Protein AF-0000000083135580 (afdb_homodimer)

Nearest PDB structures (foldseek):
  3imi-assembly2_C  TM=9.242E-01  e=4.196E-14  Bacillus anthracis str. 'Ames Ancestor'
  1y23-assembly3_E  TM=9.080E-01  e=2.893E-14  Bacillus subtilis
  3l7x-assembly1_A-2  TM=9.314E-01  e=1.641E-13  Streptococcus mutans UA159
  3ksv-assembly1_A-2  TM=8.813E-01  e=4.389E-12  Leishmania major
  2fit-assembly1_A-2  TM=7.952E-01  e=8.459E-09  Homo sapiens

Solvent-accessible surface area (backbone atoms only — not comparable to full-atom values): 14102 Å² total; per-residue (Å²): 125,93,80,40,68,61,46,35,43,32,67,63,73,41,91,71,59,67,58,46,75,62,97,55,36,24,28,30,53,40,62,49,20,55,36,82,78,14,26,33,44,25,47,40,68,88,24,53,24,64,84,66,44,53,58,69,58,38,15,51,48,39,34,47,47,38,54,49,51,49,42,45,35,71,45,67,63,44,65,20,30,34,41,40,34,45,26,40,59,83,32,63,32,84,63,74,45,40,48,37,39,39,35,43,26,49,91,84,58,74,64,36,67,50,60,66,62,45,73,60,44,70,66,56,49,52,52,49,47,68,48,46,40,124,126,94,80,40,68,60,46,34,42,33,66,62,74,40,90,72,60,66,58,46,75,61,96,55,36,23,27,29,51,41,62,50,19,54,37,82,76,15,25,34,43,26,47,39,70,86,22,53,24,62,84,64,43,54,56,71,58,38,15,50,49,38,34,47,47,38,54,49,49,50,41,44,36,70,45,66,63,46,64,20,30,34,40,41,34,48,26,40,59,83,33,64,32,84,64,77,44,39,48,37,39,38,36,43,26,48,90,85,58,72,61,35,67,51,58,67,63,44,74,61,44,69,68,56,50,51,51,50,47,69,47,48,39,124

pLDDT: mean 96.66, std 6.37, range [50.66, 98.94]

Radius of gyration: 17.83 Å; Cα contacts (8 Å, |Δi|>4): 578; chains: 2; bounding box: 37×53×48 Å

Foldseek 3Di:
DVDFPLLCDFVVVDDFQWDDHDPFWTKGADPPALDPPKIKIATNDFDQFPVRDDPVSVVVQVVVLVVSLVVSCVVVVAPDWDKDWADDVVRPDDGRGTMIIIHGHHVPGDRPDDDDDDDDDPVNVVVCCVVPPD/DVDFPLLCDFVVVDDFQWDDHDPFWTKGADPPALDPPKIKIATNDFDQFPVRDDPVSVVVQVVVLVVSLVVSCVVVVAPDWDKDWADDVVRPDDGRGTMIIIHGHHVPGDRPPDDDDDDDDPVNVVVCCVVPPD

Structure (mmCIF, N/CA/C/O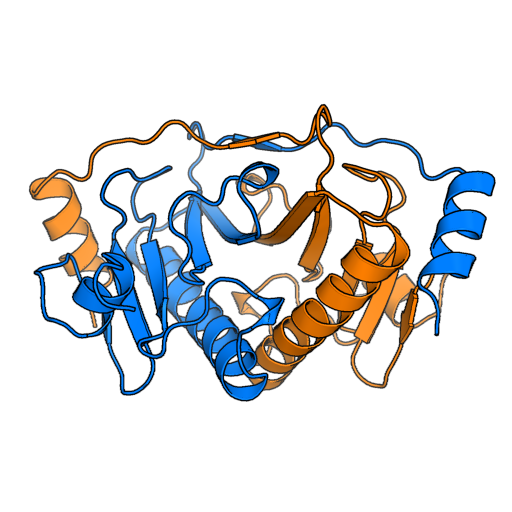 backbone):
data_AF-0000000083135580-model_v1
#
loop_
_entity.id
_entity.type
_entity.pdbx_description
1 polymer 'HIT family protein'
#
loop_
_atom_site.group_PDB
_atom_site.id
_atom_site.type_symbol
_atom_site.label_atom_id
_atom_site.label_alt_id
_atom_site.label_comp_id
_atom_site.label_asym_id
_atom_site.label_entity_id
_atom_site.label_seq_id
_atom_site.pdbx_PDB_ins_code
_atom_site.Cartn_x
_atom_site.Cartn_y
_atom_site.Cartn_z
_atom_site.occupancy
_atom_site.B_iso_or_equiv
_atom_site.auth_seq_id
_atom_site.auth_comp_id
_atom_site.auth_asym_id
_atom_site.auth_atom_id
_atom_site.pdbx_PDB_model_num
ATOM 1 N N . MET A 1 1 ? -15.078 0.961 19.625 1 50.66 1 MET A N 1
ATOM 2 C CA . MET A 1 1 ? -15.281 2.203 18.875 1 50.66 1 MET A CA 1
ATOM 3 C C . MET A 1 1 ? -14.883 3.41 19.734 1 50.66 1 MET A C 1
ATOM 5 O O . MET A 1 1 ? -14.297 4.367 19.219 1 50.66 1 MET A O 1
ATOM 9 N N . GLU A 1 2 ? -15.07 3.375 21.047 1 62.28 2 GLU A N 1
ATOM 10 C CA . GLU A 1 2 ? -15.07 4.516 21.969 1 62.28 2 GLU A CA 1
ATOM 11 C C . GLU A 1 2 ? -13.648 5.031 22.203 1 62.28 2 GLU A C 1
ATOM 13 O O . GLU A 1 2 ? -13.445 6.23 22.406 1 62.28 2 GLU A O 1
ATOM 18 N N . ASN A 1 3 ? -12.641 4.281 21.734 1 88.06 3 ASN A N 1
ATOM 19 C CA . ASN A 1 3 ? -11.328 4.785 22.094 1 88.06 3 ASN A CA 1
ATOM 20 C C . ASN A 1 3 ? -10.344 4.688 20.938 1 88.06 3 ASN A C 1
ATOM 22 O O . ASN A 1 3 ? -9.172 4.344 21.141 1 88.06 3 ASN A O 1
ATOM 26 N N . CYS A 1 4 ? -10.906 4.91 19.859 1 95.06 4 CYS A N 1
ATOM 27 C CA . CYS A 1 4 ? -10.023 4.863 18.703 1 95.06 4 CYS A CA 1
ATOM 28 C C . CYS A 1 4 ? -9.562 6.266 18.312 1 95.06 4 CYS A C 1
ATOM 30 O O . CYS A 1 4 ? -10.359 7.078 17.828 1 95.06 4 CYS A O 1
ATOM 32 N N . ILE A 1 5 ? -8.312 6.547 18.5 1 96.31 5 ILE A N 1
ATOM 33 C CA . ILE A 1 5 ? -7.754 7.875 18.281 1 96.31 5 ILE A CA 1
ATOM 34 C C . ILE A 1 5 ? -7.934 8.281 16.812 1 96.31 5 ILE A C 1
ATOM 36 O O . ILE A 1 5 ? -8.203 9.445 16.516 1 96.31 5 ILE A O 1
ATOM 40 N N . PHE A 1 6 ? -7.867 7.336 15.914 1 98 6 PHE A N 1
ATOM 41 C CA . PHE A 1 6 ? -8 7.652 14.5 1 98 6 PHE A CA 1
ATOM 42 C C . PHE A 1 6 ? -9.461 7.914 14.141 1 98 6 PHE A C 1
ATOM 44 O O . PHE A 1 6 ? -9.75 8.719 13.25 1 98 6 PHE A O 1
ATOM 51 N N . CYS A 1 7 ? -10.422 7.305 14.859 1 97.88 7 CYS A N 1
ATOM 52 C CA . CYS A 1 7 ? -11.82 7.691 14.68 1 97.88 7 CYS A CA 1
ATOM 53 C C . CYS A 1 7 ? -12.031 9.148 15.078 1 97.88 7 CYS A C 1
ATOM 55 O O . CYS A 1 7 ? -12.703 9.898 14.367 1 97.88 7 CYS A O 1
ATOM 57 N N . LYS A 1 8 ? -11.422 9.477 16.203 1 97.81 8 LYS A N 1
ATOM 58 C CA . LYS A 1 8 ? -11.586 10.836 16.719 1 97.81 8 LYS A CA 1
ATOM 59 C C . LYS A 1 8 ? -10.969 11.852 15.766 1 97.81 8 LYS A C 1
ATOM 61 O O . LYS A 1 8 ? -11.555 12.906 15.508 1 97.81 8 LYS A O 1
ATOM 66 N N . ILE A 1 9 ? -9.836 11.57 15.227 1 97.88 9 ILE A N 1
ATOM 67 C CA . ILE A 1 9 ? -9.156 12.461 14.289 1 97.88 9 ILE A CA 1
ATOM 68 C C . ILE A 1 9 ? -9.945 12.547 12.984 1 97.88 9 ILE A C 1
ATOM 70 O O . ILE A 1 9 ? -10.234 13.641 12.492 1 97.88 9 ILE A O 1
ATOM 74 N N . ALA A 1 10 ? -10.344 11.391 12.453 1 97.88 10 ALA A N 1
ATOM 75 C CA . ALA A 1 10 ? -11.031 11.32 11.164 1 97.88 10 ALA A CA 1
ATOM 76 C C . ALA A 1 10 ? -12.352 12.07 11.211 1 97.88 10 ALA A C 1
ATOM 78 O O . ALA A 1 10 ? -12.773 12.664 10.211 1 97.88 10 ALA A O 1
ATOM 79 N N . ASN A 1 11 ? -12.961 12.094 12.383 1 96.69 11 ASN A N 1
ATOM 80 C CA . ASN A 1 11 ? -14.273 12.703 12.516 1 96.69 11 ASN A CA 1
ATOM 81 C C . ASN A 1 11 ? -14.18 14.141 13.031 1 96.69 11 ASN A C 1
ATOM 83 O O . ASN A 1 11 ? -15.195 14.781 13.281 1 96.69 11 ASN A O 1
ATOM 87 N N . GLY A 1 12 ? -12.992 14.594 13.289 1 96.19 12 GLY A N 1
ATOM 88 C CA . GLY A 1 12 ? -12.773 15.992 13.648 1 96.19 12 GLY A CA 1
ATOM 89 C C . GLY A 1 12 ? -13 16.266 15.125 1 96.19 12 GLY A C 1
ATOM 90 O O . GLY A 1 12 ? -13.203 17.422 15.523 1 96.19 12 GLY A O 1
ATOM 91 N N . GLU A 1 13 ? -12.984 15.242 15.875 1 96.19 13 GLU A N 1
ATOM 92 C CA . GLU A 1 13 ? -13.164 15.414 17.312 1 96.19 13 GLU A CA 1
ATOM 93 C C . GLU A 1 13 ? -11.891 15.922 17.969 1 96.19 13 GLU A C 1
ATOM 95 O O . GLU A 1 13 ? -11.938 16.578 19.016 1 96.19 13 GLU A O 1
ATOM 100 N N . ILE A 1 14 ? -10.695 15.594 17.422 1 95.81 14 ILE A N 1
ATOM 101 C CA . ILE A 1 14 ? -9.391 16.078 17.875 1 95.81 14 ILE A CA 1
ATOM 102 C C . ILE A 1 14 ? -8.664 16.75 16.703 1 95.81 14 ILE A C 1
ATOM 104 O O . ILE A 1 14 ? -8.797 16.328 15.555 1 95.81 14 ILE A O 1
ATOM 108 N N . PRO A 1 15 ? -7.891 17.797 17.031 1 95.38 15 PRO A N 1
ATOM 109 C CA . PRO A 1 15 ? -7.18 18.5 15.969 1 95.38 15 PRO A CA 1
ATOM 110 C C . PRO A 1 15 ? -6.141 17.641 15.266 1 95.38 15 PRO A C 1
ATOM 112 O O . PRO A 1 15 ? -5.57 16.734 15.875 1 95.38 15 PRO A O 1
ATOM 115 N N . SER A 1 16 ? -5.914 17.938 14 1 95.56 16 SER A N 1
ATOM 116 C CA . SER A 1 16 ? -4.902 17.266 13.18 1 95.56 16 SER A CA 1
ATOM 117 C C . SER A 1 16 ? -4.371 18.203 12.094 1 95.56 16 SER A C 1
ATOM 119 O O . SER A 1 16 ? -5.008 19.203 11.766 1 95.56 16 SER A O 1
ATOM 121 N N . ALA A 1 17 ? -3.168 17.953 11.656 1 96.62 17 ALA A N 1
ATOM 122 C CA . ALA A 1 17 ? -2.65 18.609 10.461 1 96.62 17 ALA A CA 1
ATOM 123 C C . ALA A 1 17 ? -3.287 18.047 9.203 1 96.62 17 ALA A C 1
ATOM 125 O O . ALA A 1 17 ? -2.666 17.25 8.492 1 96.62 17 ALA A O 1
ATOM 126 N N . THR A 1 18 ? -4.445 18.594 8.867 1 97.62 18 THR A N 1
ATOM 127 C CA . THR A 1 18 ? -5.285 18 7.824 1 97.62 18 THR A CA 1
ATOM 128 C C . THR A 1 18 ? -4.906 18.547 6.453 1 97.62 18 THR A C 1
ATOM 130 O O . THR A 1 18 ? -4.844 19.766 6.258 1 97.62 18 THR A O 1
ATOM 133 N N . LEU A 1 19 ? -4.699 17.672 5.547 1 98.25 19 LEU A N 1
ATOM 134 C CA . LEU A 1 19 ? -4.375 18.031 4.172 1 98.25 19 LEU A CA 1
ATOM 135 C C . LEU A 1 19 ? -5.629 18.031 3.303 1 98.25 19 LEU A C 1
ATOM 137 O O . LEU A 1 19 ? -5.703 18.781 2.318 1 98.25 19 LEU A O 1
ATOM 141 N N . TYR A 1 20 ? -6.496 17.172 3.553 1 98.31 20 TYR A N 1
ATOM 142 C CA . TYR A 1 20 ? -7.676 16.938 2.729 1 98.31 20 TYR A CA 1
ATOM 143 C C . TYR A 1 20 ? -8.805 16.312 3.551 1 98.31 20 TYR A C 1
ATOM 145 O O . TYR A 1 20 ? -8.547 15.547 4.48 1 98.31 20 TYR A O 1
ATOM 153 N N . GLU A 1 21 ? -10.055 16.656 3.215 1 98.06 21 GLU A N 1
ATOM 154 C CA . GLU A 1 21 ? -11.211 16.062 3.867 1 98.06 21 GLU A CA 1
ATOM 155 C C . GLU A 1 21 ? -12.406 15.992 2.918 1 98.06 21 GLU A C 1
ATOM 157 O O . GLU A 1 21 ? -12.633 16.922 2.137 1 98.06 21 GLU A O 1
ATOM 162 N N . ASP A 1 22 ? -13.125 14.922 2.938 1 98.19 22 ASP A N 1
ATOM 163 C CA . ASP A 1 22 ? -14.414 14.805 2.273 1 98.19 22 ASP A CA 1
ATOM 164 C C . ASP A 1 22 ? -15.398 13.992 3.115 1 98.19 22 ASP A C 1
ATOM 166 O O . ASP A 1 22 ? -15.227 13.867 4.332 1 98.19 22 ASP A O 1
ATOM 170 N N . GLU A 1 23 ? -16.438 13.5 2.547 1 97.94 23 GLU A N 1
ATOM 171 C CA . GLU A 1 23 ? -17.484 12.82 3.301 1 97.94 23 GLU A CA 1
ATOM 172 C C . GLU A 1 23 ? -16.984 11.492 3.863 1 97.94 23 GLU A C 1
ATOM 174 O O . GLU A 1 23 ? -17.453 11.047 4.914 1 97.94 23 GLU A O 1
ATOM 179 N N . ASP A 1 24 ? -15.961 10.938 3.273 1 98.62 24 ASP A N 1
ATOM 180 C CA . ASP A 1 24 ? -15.578 9.562 3.609 1 98.62 24 ASP A CA 1
ATOM 181 C C . ASP A 1 24 ? -14.227 9.531 4.312 1 98.62 24 ASP A C 1
ATOM 183 O O . ASP A 1 24 ? -13.945 8.602 5.074 1 98.62 24 ASP A O 1
ATOM 187 N N . PHE A 1 25 ? -13.391 10.617 4.031 1 98.88 25 PHE A N 1
ATOM 188 C CA . PHE A 1 25 ? -12.008 10.492 4.457 1 98.88 25 PHE A CA 1
ATOM 189 C C . PHE A 1 25 ? -11.492 11.797 5.039 1 98.88 25 PHE A C 1
ATOM 191 O O . PHE A 1 25 ? -12.008 12.875 4.719 1 98.88 25 PHE A O 1
ATOM 198 N N . ARG A 1 26 ? -10.516 11.664 5.93 1 98.69 26 ARG A N 1
ATOM 199 C CA . ARG A 1 26 ? -9.586 12.734 6.277 1 98.69 26 ARG A CA 1
ATOM 200 C C . ARG A 1 26 ? -8.148 12.305 6.023 1 98.69 26 ARG A C 1
ATOM 202 O O . ARG A 1 26 ? -7.77 11.172 6.312 1 98.69 26 ARG A O 1
ATOM 209 N N . VAL A 1 27 ? -7.406 13.148 5.414 1 98.81 27 VAL A N 1
ATOM 210 C CA . VAL A 1 27 ? -5.977 12.922 5.207 1 98.81 27 VAL A CA 1
ATOM 211 C C . VAL A 1 27 ? -5.172 13.859 6.105 1 98.81 27 VAL A C 1
ATOM 213 O O . VAL A 1 27 ? -5.344 15.078 6.055 1 98.81 27 VAL A O 1
ATOM 216 N N . ILE A 1 28 ? -4.293 13.266 6.875 1 98.69 28 ILE A N 1
ATOM 217 C CA . ILE A 1 28 ? -3.557 14.07 7.844 1 98.69 28 ILE A CA 1
ATOM 218 C C . ILE A 1 28 ? -2.059 13.805 7.707 1 98.69 28 ILE A C 1
ATOM 220 O O . ILE A 1 28 ? -1.651 12.75 7.211 1 98.69 28 ILE A O 1
ATOM 224 N N . LEU A 1 29 ? -1.263 14.789 8.141 1 98.69 29 LEU A N 1
ATOM 225 C CA . LEU A 1 29 ? 0.166 14.539 8.281 1 98.69 29 LEU A CA 1
ATOM 226 C C . LEU A 1 29 ? 0.443 13.664 9.508 1 98.69 29 LEU A C 1
ATOM 228 O O . LEU A 1 29 ? -0.163 13.859 10.562 1 98.69 29 LEU A O 1
ATOM 232 N N . ASP A 1 30 ? 1.264 12.719 9.344 1 98.38 30 ASP A N 1
ATOM 233 C CA . ASP A 1 30 ? 1.651 11.859 10.461 1 98.38 30 ASP A CA 1
ATOM 234 C C . ASP A 1 30 ? 2.523 12.617 11.461 1 98.38 30 ASP A C 1
ATOM 236 O O . ASP A 1 30 ? 3.438 13.352 11.062 1 98.38 30 ASP A O 1
ATOM 240 N N . LEU A 1 31 ? 2.289 12.43 12.688 1 96.94 31 LEU A N 1
ATOM 241 C CA . LEU A 1 31 ? 3.045 13.117 13.727 1 96.94 31 LEU A CA 1
ATOM 242 C C . LEU A 1 31 ? 4.445 12.531 13.859 1 96.94 31 LEU A C 1
ATOM 244 O O . LEU A 1 31 ? 5.363 13.203 14.336 1 96.94 31 LEU A O 1
ATOM 248 N N . GLY A 1 32 ? 4.641 11.25 13.609 1 96.94 32 GLY A N 1
ATOM 249 C CA . GLY A 1 32 ? 5.922 10.562 13.555 1 96.94 32 GLY A CA 1
ATOM 250 C C . GLY A 1 32 ? 6.305 10.133 12.156 1 96.94 32 GLY A C 1
ATOM 251 O O . GLY A 1 32 ? 6.422 8.938 11.875 1 96.94 32 GLY A O 1
ATOM 252 N N . PRO A 1 33 ? 6.566 11.125 11.367 1 98.38 33 PRO A N 1
ATOM 253 C CA . PRO A 1 33 ? 6.723 10.844 9.938 1 98.38 33 PRO A CA 1
ATOM 254 C C . PRO A 1 33 ? 7.984 10.039 9.625 1 98.38 33 PRO A C 1
ATOM 256 O O . PRO A 1 33 ? 9.023 10.234 10.266 1 98.38 33 PRO A O 1
ATOM 259 N N . ALA A 1 34 ? 7.848 9.109 8.664 1 98.31 34 ALA A N 1
ATOM 260 C CA . ALA A 1 34 ? 9.008 8.406 8.125 1 98.31 34 ALA A CA 1
ATOM 261 C C . ALA A 1 34 ? 9.891 9.352 7.316 1 98.31 34 ALA A C 1
ATOM 263 O O . ALA A 1 34 ? 11.117 9.18 7.273 1 98.31 34 ALA A O 1
ATOM 264 N N . SER A 1 35 ? 9.328 10.289 6.645 1 98.44 35 SER A N 1
ATOM 265 C CA . SER A 1 35 ? 9.969 11.328 5.848 1 98.44 35 SER A CA 1
ATOM 266 C C . SER A 1 35 ? 9.094 12.57 5.754 1 98.44 35 SER A C 1
ATOM 268 O O . SER A 1 35 ? 7.926 12.547 6.16 1 98.44 35 SER A O 1
ATOM 270 N N . LYS A 1 36 ? 9.68 13.68 5.262 1 97.88 36 LYS A N 1
ATOM 271 C CA . LYS A 1 36 ? 8.922 14.914 5.105 1 97.88 36 LYS A CA 1
ATOM 272 C C . LYS A 1 36 ? 7.707 14.703 4.199 1 97.88 36 LYS A C 1
ATOM 274 O O . LYS A 1 36 ? 7.844 14.219 3.072 1 97.88 36 LYS A O 1
ATOM 279 N N . GLY A 1 37 ? 6.516 15.023 4.699 1 98.38 37 GLY A N 1
ATOM 280 C CA . GLY A 1 37 ? 5.301 14.922 3.904 1 98.38 37 GLY A CA 1
ATOM 281 C C . GLY A 1 37 ? 4.535 13.633 4.141 1 98.38 37 GLY A C 1
ATOM 282 O O . GLY A 1 37 ? 3.438 13.445 3.611 1 98.38 37 GLY A O 1
ATOM 283 N N . HIS A 1 38 ? 5.086 12.688 4.996 1 98.88 38 HIS A N 1
ATOM 284 C CA . HIS A 1 38 ? 4.387 11.453 5.32 1 98.88 38 HIS A CA 1
ATOM 285 C C . HIS A 1 38 ? 2.979 11.727 5.832 1 98.88 38 HIS A C 1
ATOM 287 O O . HIS A 1 38 ? 2.803 12.453 6.816 1 98.88 38 HIS A O 1
ATOM 293 N N . ALA A 1 39 ? 2.008 11.195 5.145 1 98.81 39 ALA A N 1
ATOM 294 C CA . ALA A 1 39 ? 0.603 11.438 5.473 1 98.81 39 ALA A CA 1
ATOM 295 C C . ALA A 1 39 ? -0.154 10.117 5.629 1 98.81 39 ALA A C 1
ATOM 297 O O . ALA A 1 39 ? 0.361 9.055 5.281 1 98.81 39 ALA A O 1
ATOM 298 N N . LEU A 1 40 ? -1.337 10.234 6.191 1 98.88 40 LEU A N 1
ATOM 299 C CA . LEU A 1 40 ? -2.221 9.094 6.406 1 98.88 40 LEU A CA 1
ATOM 300 C C . LEU A 1 40 ? -3.605 9.359 5.824 1 98.88 40 LEU A C 1
ATOM 302 O O . LEU A 1 40 ? -4.18 10.43 6.047 1 98.88 40 LEU A O 1
ATOM 306 N N . ILE A 1 41 ? -4.125 8.461 5.059 1 98.94 41 ILE A N 1
ATOM 307 C CA . ILE A 1 41 ? -5.543 8.461 4.715 1 98.94 41 ILE A CA 1
ATOM 308 C C . ILE A 1 41 ? -6.336 7.723 5.789 1 98.94 41 ILE A C 1
ATOM 310 O O . ILE A 1 41 ? -6.094 6.539 6.047 1 98.94 41 ILE A O 1
ATOM 314 N N . LEU A 1 42 ? -7.305 8.359 6.363 1 98.81 42 LEU A N 1
ATOM 315 C CA . LEU A 1 42 ? -8.156 7.809 7.41 1 98.81 42 LEU A CA 1
ATOM 316 C C . LEU A 1 42 ? -9.617 7.777 6.969 1 98.81 42 LEU A C 1
ATOM 318 O O . LEU A 1 42 ? -10.234 8.828 6.805 1 98.81 42 LEU A O 1
ATOM 322 N N . PRO A 1 43 ? -10.172 6.59 6.758 1 98.88 43 PRO A N 1
ATOM 323 C CA . PRO A 1 43 ? -11.633 6.566 6.598 1 98.88 43 PRO A CA 1
ATOM 324 C C . PRO A 1 43 ? -12.375 7.023 7.852 1 98.88 43 PRO A C 1
ATOM 326 O O . PRO A 1 43 ? -11.945 6.719 8.969 1 98.88 43 PRO A O 1
ATOM 329 N N . LYS A 1 44 ? -13.43 7.73 7.695 1 98.19 44 LYS A N 1
ATOM 330 C CA . LYS A 1 44 ? -14.234 8.18 8.828 1 98.19 44 LYS A CA 1
ATOM 331 C C . LYS A 1 44 ? -14.984 7.012 9.469 1 98.19 44 LYS A C 1
ATOM 333 O O . LYS A 1 44 ? -15.164 6.977 10.688 1 98.19 44 LYS A O 1
ATOM 338 N N . ALA A 1 45 ? -15.492 6.137 8.625 1 97.38 45 ALA A N 1
ATOM 339 C CA . ALA A 1 45 ? -16.078 4.906 9.156 1 97.38 45 ALA A CA 1
ATOM 340 C C . ALA A 1 45 ? -14.992 3.957 9.656 1 97.38 45 ALA A C 1
ATOM 342 O O . ALA A 1 45 ? -14.023 3.674 8.938 1 97.38 45 ALA A O 1
ATOM 343 N N . HIS A 1 46 ? -15.164 3.398 10.867 1 97.94 46 HIS A N 1
ATOM 344 C CA . HIS A 1 46 ? -14.156 2.547 11.484 1 97.94 46 HIS A CA 1
ATOM 345 C C . HIS A 1 46 ? -14.125 1.17 10.828 1 97.94 46 HIS A C 1
ATOM 347 O O . HIS A 1 46 ? -15.164 0.547 10.633 1 97.94 46 HIS A O 1
ATOM 353 N N . ALA A 1 47 ? -13.031 0.748 10.5 1 98.38 47 ALA A N 1
ATOM 354 C CA . ALA A 1 47 ? -12.633 -0.621 10.18 1 98.38 47 ALA A CA 1
ATOM 355 C C . ALA A 1 47 ? -11.242 -0.927 10.742 1 98.38 47 ALA A C 1
ATOM 357 O O . ALA A 1 47 ? -10.32 -0.121 10.602 1 98.38 47 ALA A O 1
ATOM 358 N N . ALA A 1 48 ? -11.047 -2.012 11.305 1 98.19 48 ALA A N 1
ATOM 359 C CA . ALA A 1 48 ? -9.789 -2.289 11.984 1 98.19 48 ALA A CA 1
ATOM 360 C C . ALA A 1 48 ? -8.664 -2.508 10.977 1 98.19 48 ALA A C 1
ATOM 362 O O . ALA A 1 48 ? -7.492 -2.248 11.281 1 98.19 48 ALA A O 1
ATOM 363 N N . ASN A 1 49 ? -8.984 -3.059 9.891 1 98.62 49 ASN A N 1
ATOM 364 C CA . ASN A 1 49 ? -8 -3.475 8.891 1 98.62 49 ASN A CA 1
ATOM 365 C C . ASN A 1 49 ? -8.633 -3.635 7.516 1 98.62 49 ASN A C 1
ATOM 367 O O . ASN A 1 49 ? -9.797 -3.279 7.312 1 98.62 49 ASN A O 1
ATOM 371 N N . ILE A 1 50 ? -7.859 -4.105 6.543 1 98.88 50 ILE A N 1
ATOM 372 C CA . ILE A 1 50 ? -8.312 -4.184 5.156 1 98.88 50 ILE A CA 1
ATOM 373 C C . ILE A 1 50 ? -9.453 -5.191 5.043 1 98.88 50 ILE A C 1
ATOM 375 O O . ILE A 1 50 ? -10.344 -5.043 4.199 1 98.88 50 ILE A O 1
ATOM 379 N N . TYR A 1 51 ? -9.5 -6.219 5.91 1 98.62 51 TYR A N 1
ATOM 380 C CA . TYR A 1 51 ? -10.461 -7.309 5.812 1 98.62 51 TYR A CA 1
ATOM 381 C C . TYR A 1 51 ? -11.867 -6.832 6.16 1 98.62 51 TYR A C 1
ATOM 383 O O . TYR A 1 51 ? -12.852 -7.363 5.645 1 98.62 51 TYR A O 1
ATOM 391 N N . GLU A 1 52 ? -11.93 -5.82 6.953 1 98.38 52 GLU A N 1
ATOM 392 C CA . GLU A 1 52 ? -13.211 -5.316 7.441 1 98.38 52 GLU A CA 1
ATOM 393 C C . GLU A 1 52 ? -13.688 -4.129 6.613 1 98.38 52 GLU A C 1
ATOM 395 O O . GLU A 1 52 ? -14.828 -3.676 6.77 1 98.38 52 GLU A O 1
ATOM 400 N N . LEU A 1 53 ? -12.859 -3.611 5.754 1 98.62 53 LEU A N 1
ATOM 401 C CA . LEU A 1 53 ? -13.156 -2.402 4.996 1 98.62 53 LEU A CA 1
ATOM 402 C C . LEU A 1 53 ? -14.109 -2.709 3.844 1 98.62 53 LEU A C 1
ATOM 404 O O . LEU A 1 53 ? -13.852 -3.609 3.041 1 98.62 53 LEU A O 1
ATOM 408 N N . PRO A 1 54 ? -15.297 -2.004 3.674 1 98.69 54 PRO A N 1
ATOM 409 C CA . PRO A 1 54 ? -16.156 -2.232 2.51 1 98.69 54 PRO A CA 1
ATOM 410 C C . PRO A 1 54 ? -15.43 -2.02 1.186 1 98.69 54 PRO A C 1
ATOM 412 O O . PRO A 1 54 ? -14.586 -1.123 1.076 1 98.69 54 PRO A O 1
ATOM 415 N N . ASP A 1 55 ? -15.82 -2.797 0.189 1 98.81 55 ASP A N 1
ATOM 416 C CA . ASP A 1 55 ? -15.18 -2.717 -1.12 1 98.81 55 ASP A CA 1
ATOM 417 C C . ASP A 1 55 ? -15.219 -1.292 -1.665 1 98.81 55 ASP A C 1
ATOM 419 O O . ASP A 1 55 ? -14.219 -0.794 -2.186 1 98.81 55 ASP A O 1
ATOM 423 N N . GLU A 1 56 ? -16.375 -0.691 -1.524 1 98.69 56 GLU A N 1
ATOM 424 C CA . GLU A 1 56 ? -16.531 0.663 -2.045 1 98.69 56 GLU A CA 1
ATOM 425 C C . GLU A 1 56 ? -15.547 1.626 -1.387 1 98.69 56 GLU A C 1
ATOM 427 O O . GLU A 1 56 ? -14.922 2.449 -2.064 1 98.69 56 GLU A O 1
ATOM 432 N N . THR A 1 57 ? -15.359 1.542 -0.065 1 98.88 57 THR A N 1
ATOM 433 C CA . THR A 1 57 ? -14.445 2.404 0.676 1 98.88 57 THR A CA 1
ATOM 434 C C . THR A 1 57 ? -13 2.119 0.288 1 98.88 57 THR A C 1
ATOM 436 O O . THR A 1 57 ? -12.188 3.039 0.165 1 98.88 57 THR A O 1
ATOM 439 N N . ALA A 1 58 ? -12.703 0.827 0.096 1 98.88 58 ALA A N 1
ATOM 440 C CA . ALA A 1 58 ? -11.359 0.444 -0.327 1 98.88 58 ALA A CA 1
ATOM 441 C C . ALA A 1 58 ? -11.008 1.077 -1.67 1 98.88 58 ALA A C 1
ATOM 443 O O . ALA A 1 58 ? -9.93 1.659 -1.824 1 98.88 58 ALA A O 1
ATOM 444 N N . GLY A 1 59 ? -11.922 0.935 -2.617 1 98.88 59 GLY A N 1
ATOM 445 C CA . GLY A 1 59 ? -11.688 1.533 -3.922 1 98.88 59 GLY A CA 1
ATOM 446 C C . GLY A 1 59 ? -11.492 3.035 -3.863 1 98.88 59 GLY A C 1
ATOM 447 O O . GLY A 1 59 ? -10.555 3.57 -4.465 1 98.88 59 GLY A O 1
ATOM 448 N N . LYS A 1 60 ? -12.344 3.729 -3.105 1 98.94 60 LYS A N 1
ATOM 449 C CA . LYS A 1 60 ? -12.25 5.176 -2.957 1 98.94 60 LYS A CA 1
ATOM 450 C C . LYS A 1 60 ? -10.93 5.574 -2.297 1 98.94 60 LYS A C 1
ATOM 452 O O . LYS A 1 60 ? -10.352 6.613 -2.629 1 98.94 60 LYS A O 1
ATOM 457 N N . ALA A 1 61 ? -10.477 4.785 -1.338 1 98.94 61 ALA A N 1
ATOM 458 C CA . ALA A 1 61 ? -9.227 5.078 -0.631 1 98.94 61 ALA A CA 1
ATOM 459 C C . ALA A 1 61 ? -8.047 5.09 -1.591 1 98.94 61 ALA A C 1
ATOM 461 O O . ALA A 1 61 ? -7.18 5.969 -1.513 1 98.94 61 ALA A O 1
ATOM 462 N N . MET A 1 62 ? -7.988 4.102 -2.502 1 98.94 62 MET A N 1
ATOM 463 C CA . MET A 1 62 ? -6.855 4.02 -3.418 1 98.94 62 MET A CA 1
ATOM 464 C C . MET A 1 62 ? -6.898 5.152 -4.438 1 98.94 62 MET A C 1
ATOM 466 O O . MET A 1 62 ? -5.855 5.68 -4.828 1 98.94 62 MET A O 1
ATOM 470 N N . ILE A 1 63 ? -8.102 5.477 -4.906 1 98.94 63 ILE A N 1
ATOM 471 C CA . ILE A 1 63 ? -8.234 6.613 -5.812 1 98.94 63 ILE A CA 1
ATOM 472 C C . ILE A 1 63 ? -7.754 7.887 -5.117 1 98.94 63 ILE A C 1
ATOM 474 O O . ILE A 1 63 ? -7.02 8.68 -5.707 1 98.94 63 ILE A O 1
ATOM 478 N N . LEU A 1 64 ? -8.148 8.055 -3.881 1 98.94 64 LEU A N 1
ATOM 479 C CA . LEU A 1 64 ? -7.695 9.211 -3.104 1 98.94 64 LEU A CA 1
ATOM 480 C C . LEU A 1 64 ? -6.184 9.172 -2.916 1 98.94 64 LEU A C 1
ATOM 482 O O . LEU A 1 64 ? -5.52 10.211 -3.016 1 98.94 64 LEU A O 1
ATOM 486 N N . ALA A 1 65 ? -5.633 8.016 -2.629 1 98.94 65 ALA A N 1
ATOM 487 C CA . ALA A 1 65 ? -4.188 7.875 -2.486 1 98.94 65 ALA A CA 1
ATOM 488 C C . ALA A 1 65 ? -3.463 8.359 -3.74 1 98.94 65 ALA A C 1
ATOM 490 O O . ALA A 1 65 ? -2.451 9.055 -3.65 1 98.94 65 ALA A O 1
ATOM 491 N N . LYS A 1 66 ? -4.004 7.98 -4.879 1 98.94 66 LYS A N 1
ATOM 492 C CA . LYS A 1 66 ? -3.428 8.414 -6.148 1 98.94 66 LYS A CA 1
ATOM 493 C C . LYS A 1 66 ? -3.402 9.938 -6.246 1 98.94 66 LYS A C 1
ATOM 495 O O . LYS A 1 66 ? -2.371 10.523 -6.578 1 98.94 66 LYS A O 1
ATOM 500 N N . HIS A 1 67 ? -4.512 10.516 -5.945 1 98.81 67 HIS A N 1
ATOM 501 C CA . HIS A 1 67 ? -4.621 11.969 -6.059 1 98.81 67 HIS A CA 1
ATOM 502 C C . HIS A 1 67 ? -3.711 12.672 -5.051 1 98.81 67 HIS A C 1
ATOM 504 O O . HIS A 1 67 ? -3.037 13.641 -5.391 1 98.81 67 HIS A O 1
ATOM 510 N N . MET A 1 68 ? -3.664 12.203 -3.859 1 98.75 68 MET A N 1
ATOM 511 C CA . MET A 1 68 ? -2.828 12.805 -2.822 1 98.75 68 MET A CA 1
ATOM 512 C C . MET A 1 68 ? -1.349 12.609 -3.137 1 98.75 68 MET A C 1
ATOM 514 O O . MET A 1 68 ? -0.535 13.5 -2.895 1 98.75 68 MET A O 1
ATOM 518 N N . ALA A 1 69 ? -1.013 11.391 -3.619 1 98.81 69 ALA A N 1
ATOM 519 C CA . ALA A 1 69 ? 0.369 11.133 -4.02 1 98.81 69 ALA A CA 1
ATOM 520 C C . ALA A 1 69 ? 0.83 12.148 -5.066 1 98.81 69 ALA A C 1
ATOM 522 O O . ALA A 1 69 ? 1.945 12.664 -4.988 1 98.81 69 ALA A O 1
ATOM 523 N N . THR A 1 70 ? -0.016 12.391 -6.047 1 98.56 70 THR A N 1
ATOM 524 C CA . THR A 1 70 ? 0.29 13.359 -7.098 1 98.56 70 THR A CA 1
ATOM 525 C C . THR A 1 70 ? 0.488 14.75 -6.512 1 98.56 70 THR A C 1
ATOM 527 O O . THR A 1 70 ? 1.459 15.438 -6.84 1 98.56 70 THR A O 1
ATOM 530 N N . ARG A 1 71 ? -0.419 15.172 -5.641 1 98.25 71 ARG A N 1
ATOM 531 C CA . ARG A 1 71 ? -0.345 16.484 -5.02 1 98.25 71 ARG A CA 1
ATOM 532 C C . ARG A 1 71 ? 0.923 16.625 -4.184 1 98.25 71 ARG A C 1
ATOM 534 O O . ARG A 1 71 ? 1.608 17.656 -4.254 1 98.25 71 ARG A O 1
ATOM 541 N N . LEU A 1 72 ? 1.236 15.641 -3.367 1 98.56 72 LEU A N 1
ATOM 542 C CA . LEU A 1 72 ? 2.41 15.664 -2.502 1 98.56 72 LEU A CA 1
ATOM 543 C C . LEU A 1 72 ? 3.693 15.688 -3.326 1 98.56 72 LEU A C 1
ATOM 545 O O . LEU A 1 72 ? 4.617 16.438 -3.027 1 98.56 72 LEU A O 1
ATOM 549 N N . ARG A 1 73 ? 3.721 14.805 -4.332 1 98.25 73 ARG A N 1
ATOM 550 C CA . ARG A 1 73 ? 4.883 14.781 -5.215 1 98.25 73 ARG A CA 1
ATOM 551 C C . ARG A 1 73 ? 5.125 16.141 -5.84 1 98.25 73 ARG A C 1
ATOM 553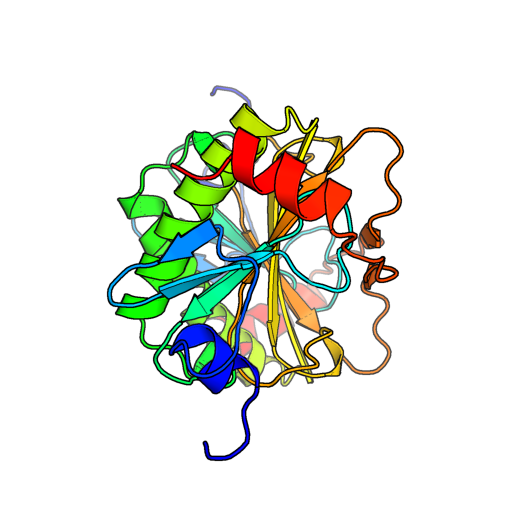 O O . ARG A 1 73 ? 6.242 16.672 -5.809 1 98.25 73 ARG A O 1
ATOM 560 N N . ASP A 1 74 ? 4.07 16.75 -6.418 1 97.81 74 ASP A N 1
ATOM 561 C CA . ASP A 1 74 ? 4.191 18.016 -7.125 1 97.81 74 ASP A CA 1
ATOM 562 C C . ASP A 1 74 ? 4.531 19.156 -6.16 1 97.81 74 ASP A C 1
ATOM 564 O O . ASP A 1 74 ? 5.297 20.062 -6.5 1 97.81 74 ASP A O 1
ATOM 568 N N . GLY A 1 75 ? 3.947 19.172 -5 1 98.12 75 GLY A N 1
ATOM 569 C CA . GLY A 1 75 ? 4.133 20.234 -4.031 1 98.12 75 GLY A CA 1
ATOM 570 C C . GLY A 1 75 ? 5.477 20.172 -3.324 1 98.12 75 GLY A C 1
ATOM 571 O O . GLY A 1 75 ? 6.062 21.203 -3.004 1 98.12 75 GLY A O 1
ATOM 572 N N . LEU A 1 76 ? 5.977 18.938 -3.055 1 98.31 76 LEU A N 1
ATOM 573 C CA . LEU A 1 76 ? 7.18 18.781 -2.244 1 98.31 76 LEU A CA 1
ATOM 574 C C . LEU A 1 76 ? 8.375 18.422 -3.115 1 98.31 76 LEU A C 1
ATOM 576 O O . LEU A 1 76 ? 9.516 18.406 -2.641 1 98.31 76 LEU A O 1
ATOM 580 N N . HIS A 1 77 ? 8.117 18.031 -4.375 1 98.12 77 HIS A N 1
ATOM 581 C CA . HIS A 1 77 ? 9.148 17.656 -5.328 1 98.12 77 HIS A CA 1
ATOM 582 C C . HIS A 1 77 ? 9.969 16.469 -4.812 1 98.12 77 HIS A C 1
ATOM 584 O O . HIS A 1 77 ? 11.195 16.5 -4.852 1 98.12 77 HIS A O 1
ATOM 590 N N . CYS A 1 78 ? 9.273 15.555 -4.258 1 98.5 78 CYS A N 1
ATOM 591 C CA . CYS A 1 78 ? 9.953 14.359 -3.781 1 98.5 78 CYS A CA 1
ATOM 592 C C . CYS A 1 78 ? 10.422 13.5 -4.949 1 98.5 78 CYS A C 1
ATOM 594 O O . CYS A 1 78 ? 9.953 13.664 -6.074 1 98.5 78 CYS A O 1
ATOM 596 N N . ASP A 1 79 ? 11.328 12.5 -4.723 1 98.5 79 ASP A N 1
ATOM 597 C CA . ASP A 1 79 ? 12.016 11.727 -5.754 1 98.5 79 ASP A CA 1
ATOM 598 C C . ASP A 1 79 ? 11.297 10.406 -6.016 1 98.5 79 ASP A C 1
ATOM 600 O O . ASP A 1 79 ? 11.562 9.734 -7.016 1 98.5 79 ASP A O 1
ATOM 604 N N . GLY A 1 80 ? 10.422 10.031 -5.145 1 98.62 80 GLY A N 1
ATOM 605 C CA . GLY A 1 80 ? 9.641 8.797 -5.188 1 98.62 80 GLY A CA 1
ATOM 606 C C . GLY A 1 80 ? 8.516 8.766 -4.176 1 98.62 80 GLY A C 1
ATOM 607 O O . GLY A 1 80 ? 8.25 9.766 -3.506 1 98.62 80 GLY A O 1
ATOM 608 N N . PHE A 1 81 ? 7.805 7.668 -4.105 1 98.88 81 PHE A N 1
ATOM 609 C CA . PHE A 1 81 ? 6.629 7.652 -3.248 1 98.88 81 PHE A CA 1
ATOM 610 C C . PHE A 1 81 ? 6.215 6.223 -2.92 1 98.88 81 PHE A C 1
ATOM 612 O O . PHE A 1 81 ? 6.156 5.371 -3.807 1 98.88 81 PHE A O 1
ATOM 619 N N . ASN A 1 82 ? 6.008 5.93 -1.665 1 98.94 82 ASN A N 1
ATOM 620 C CA . ASN A 1 82 ? 5.445 4.645 -1.263 1 98.94 82 ASN A CA 1
ATOM 621 C C . ASN A 1 82 ? 4.02 4.793 -0.75 1 98.94 82 ASN A C 1
ATOM 623 O O . ASN A 1 82 ? 3.703 5.754 -0.049 1 98.94 82 ASN A O 1
ATOM 627 N N . ILE A 1 83 ? 3.135 3.949 -1.104 1 98.94 83 ILE A N 1
ATOM 628 C CA . ILE A 1 83 ? 1.834 3.73 -0.482 1 98.94 83 ILE A CA 1
ATOM 629 C C . ILE A 1 83 ? 1.839 2.4 0.271 1 98.94 83 ILE A C 1
ATOM 631 O O . ILE A 1 83 ? 2.125 1.352 -0.311 1 98.94 83 ILE A O 1
ATOM 635 N N . VAL A 1 84 ? 1.584 2.43 1.594 1 98.94 84 VAL A N 1
ATOM 636 C CA . VAL A 1 84 ? 1.729 1.245 2.436 1 98.94 84 VAL A CA 1
ATOM 637 C C . VAL A 1 84 ? 0.488 1.076 3.309 1 98.94 84 VAL A C 1
ATOM 639 O O . VAL A 1 84 ? -0.013 2.047 3.881 1 98.94 84 VAL A O 1
ATOM 642 N N . GLN A 1 85 ? -0.04 -0.038 3.385 1 98.94 85 GLN A N 1
ATOM 643 C CA . GLN A 1 85 ? -1.158 -0.405 4.246 1 98.94 85 GLN A CA 1
ATOM 644 C C . GLN A 1 85 ? -0.843 -1.663 5.051 1 98.94 85 GLN A C 1
ATOM 646 O O . GLN A 1 85 ? -0.501 -2.701 4.48 1 98.94 85 GLN A O 1
ATOM 651 N N . ASN A 1 86 ? -0.92 -1.575 6.355 1 98.81 86 ASN A N 1
ATOM 652 C CA . ASN A 1 86 ? -0.514 -2.629 7.277 1 98.81 86 ASN A CA 1
ATOM 653 C C . ASN A 1 86 ? -1.719 -3.283 7.949 1 98.81 86 ASN A C 1
ATOM 655 O O . ASN A 1 86 ? -2.646 -2.594 8.375 1 98.81 86 ASN A O 1
ATOM 659 N N . ASN A 1 87 ? -1.712 -4.586 8.078 1 98.75 87 ASN A N 1
ATOM 660 C CA . ASN A 1 87 ? -2.756 -5.348 8.758 1 98.75 87 ASN A CA 1
ATOM 661 C C . ASN A 1 87 ? -2.17 -6.281 9.812 1 98.75 87 ASN A C 1
ATOM 663 O O . ASN A 1 87 ? -1.521 -7.273 9.477 1 98.75 87 ASN A O 1
ATOM 667 N N . GLY A 1 88 ? -2.41 -5.973 11.039 1 98.19 88 GLY A N 1
ATOM 668 C CA . GLY A 1 88 ? -1.885 -6.754 12.148 1 98.19 88 GLY A CA 1
ATOM 669 C C . GLY A 1 88 ? -0.594 -6.191 12.711 1 98.19 88 GLY A C 1
ATOM 670 O O . GLY A 1 88 ? 0.175 -5.547 11.992 1 98.19 88 GLY A O 1
ATOM 671 N N . GLU A 1 89 ? -0.311 -6.523 13.984 1 97.56 89 GLU A N 1
ATOM 672 C CA . GLU A 1 89 ? 0.83 -5.98 14.711 1 97.56 89 GLU A CA 1
ATOM 673 C C . GLU A 1 89 ? 2.148 -6.371 14.047 1 97.56 89 GLU A C 1
ATOM 675 O O . GLU A 1 89 ? 3.059 -5.547 13.93 1 97.56 89 GLU A O 1
ATOM 680 N N . ILE A 1 90 ? 2.254 -7.562 13.609 1 97.88 90 ILE A N 1
ATOM 681 C CA . ILE A 1 90 ? 3.494 -8.078 13.039 1 97.88 90 ILE A CA 1
ATOM 682 C C . ILE A 1 90 ? 3.809 -7.336 11.734 1 97.88 90 ILE A C 1
ATOM 684 O O . ILE A 1 90 ? 4.969 -7.262 11.32 1 97.88 90 ILE A O 1
ATOM 688 N N . ALA A 1 91 ? 2.791 -6.801 11.086 1 98.25 91 ALA A N 1
ATOM 689 C CA . ALA A 1 91 ? 2.953 -6.059 9.836 1 98.25 91 ALA A CA 1
ATOM 690 C C . ALA A 1 91 ? 3.201 -4.578 10.109 1 98.25 91 ALA A C 1
ATOM 692 O O . ALA A 1 91 ? 3.281 -3.775 9.172 1 98.25 91 ALA A O 1
ATOM 693 N N . GLY A 1 92 ? 3.254 -4.219 11.406 1 97.25 92 GLY A N 1
ATOM 694 C CA . GLY A 1 92 ? 3.562 -2.84 11.758 1 97.25 92 GLY A CA 1
ATOM 695 C C . GLY A 1 92 ? 2.33 -2.016 12.078 1 97.25 92 GLY A C 1
ATOM 696 O O . GLY A 1 92 ? 2.422 -0.802 12.273 1 97.25 92 GLY A O 1
ATOM 697 N N . GLN A 1 93 ? 1.188 -2.648 12.117 1 97.56 93 GLN A N 1
ATOM 698 C CA . GLN A 1 93 ? -0.014 -1.914 12.5 1 97.56 93 GLN A CA 1
ATOM 699 C C . GLN A 1 93 ? -0.068 -1.689 14.008 1 97.56 93 GLN A C 1
ATOM 701 O O . GLN A 1 93 ? -0.094 -2.648 14.781 1 97.56 93 GLN A O 1
ATOM 706 N N . THR A 1 94 ? -0.129 -0.412 14.383 1 96.31 94 THR A N 1
ATOM 707 C CA . THR A 1 94 ? -0.138 -0.092 15.812 1 96.31 94 THR A CA 1
ATOM 708 C C . THR A 1 94 ? -1.466 0.542 16.219 1 96.31 94 THR A C 1
ATOM 710 O O . THR A 1 94 ? -1.793 0.608 17.406 1 96.31 94 THR A O 1
ATOM 713 N N . VAL A 1 95 ? -2.174 1.181 15.336 1 97.5 95 VAL A N 1
ATOM 714 C CA . VAL A 1 95 ? -3.537 1.67 15.516 1 97.5 95 VAL A CA 1
ATOM 715 C C . VAL A 1 95 ? -4.5 0.822 14.688 1 97.5 95 VAL A C 1
ATOM 717 O O . VAL A 1 95 ? -4.344 0.7 13.469 1 97.5 95 VAL A O 1
ATOM 720 N N . PHE A 1 96 ? -5.414 0.211 15.367 1 98 96 PHE A N 1
ATOM 721 C CA . PHE A 1 96 ? -6.297 -0.725 14.68 1 98 96 PHE A CA 1
ATOM 722 C C . PHE A 1 96 ? -7.523 -0.007 14.125 1 98 96 PHE A C 1
ATOM 724 O O . PHE A 1 96 ? -8.648 -0.297 14.523 1 98 96 PHE A O 1
ATOM 731 N N . HIS A 1 97 ? -7.316 0.864 13.328 1 98.62 97 HIS A N 1
ATOM 732 C CA . HIS A 1 97 ? -8.133 1.609 12.375 1 98.62 97 HIS A CA 1
ATOM 733 C C . HIS A 1 97 ? -7.484 1.65 11 1 98.62 97 HIS A C 1
ATOM 735 O O . HIS A 1 97 ? -6.375 2.17 10.852 1 98.62 97 HIS A O 1
ATOM 741 N N . PHE A 1 98 ? -8.18 1.002 10.07 1 98.75 98 PHE A N 1
ATOM 742 C CA . PHE A 1 98 ? -7.598 0.991 8.734 1 98.75 98 PHE A CA 1
ATOM 743 C C . PHE A 1 98 ? -7.043 2.363 8.375 1 98.75 98 PHE A C 1
ATOM 745 O O . PHE A 1 98 ? -7.699 3.383 8.594 1 98.75 98 PHE A O 1
ATOM 752 N N . HIS A 1 99 ? -5.844 2.436 7.895 1 98.88 99 HIS A N 1
ATOM 753 C CA . HIS A 1 99 ? -5.27 3.646 7.32 1 98.88 99 HIS A CA 1
ATOM 754 C C . HIS A 1 99 ? -4.191 3.309 6.297 1 98.88 99 HIS A C 1
ATOM 756 O O . HIS A 1 99 ? -3.566 2.248 6.371 1 98.88 99 HIS A O 1
ATOM 762 N N . MET A 1 100 ? -3.977 4.176 5.348 1 98.88 100 MET A N 1
ATOM 763 C CA . MET A 1 100 ? -2.93 4.047 4.336 1 98.88 100 MET A CA 1
ATOM 764 C C . MET A 1 100 ? -1.836 5.09 4.551 1 98.88 100 MET A C 1
ATOM 766 O O . MET A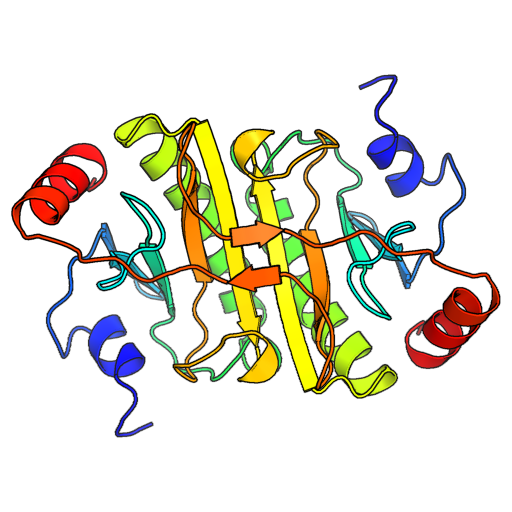 1 100 ? -2.125 6.273 4.738 1 98.88 100 MET A O 1
ATOM 770 N N . HIS A 1 101 ? -0.624 4.605 4.57 1 98.94 101 HIS A N 1
ATOM 771 C CA . HIS A 1 101 ? 0.534 5.488 4.641 1 98.94 101 HIS A CA 1
ATOM 772 C C . HIS A 1 101 ? 0.91 6.016 3.262 1 98.94 101 HIS A C 1
ATOM 774 O O . HIS A 1 101 ? 1.08 5.238 2.318 1 98.94 101 HIS A O 1
ATOM 780 N N . LEU A 1 102 ? 0.983 7.258 3.121 1 98.94 102 LEU A N 1
ATOM 781 C CA . LEU A 1 102 ? 1.547 7.969 1.979 1 98.94 102 LEU A CA 1
ATOM 782 C C . LEU A 1 102 ? 2.926 8.531 2.314 1 98.94 102 LEU A C 1
ATOM 784 O O . LEU A 1 102 ? 3.041 9.469 3.1 1 98.94 102 LEU A O 1
ATOM 788 N N . ILE A 1 103 ? 3.965 7.988 1.692 1 98.94 103 ILE A N 1
ATOM 789 C CA . ILE A 1 103 ? 5.309 8.305 2.168 1 98.94 103 ILE A CA 1
ATOM 790 C C . ILE A 1 103 ? 6.148 8.844 1.015 1 98.94 103 ILE A C 1
ATOM 792 O O . ILE A 1 103 ? 6.652 8.07 0.192 1 98.94 103 ILE A O 1
ATOM 796 N N . PRO A 1 104 ? 6.344 10.141 0.947 1 98.88 104 PRO A N 1
ATOM 797 C CA . PRO A 1 104 ? 7.309 10.68 -0.014 1 98.88 104 PRO A CA 1
ATOM 798 C C . PRO A 1 104 ? 8.727 10.172 0.234 1 98.88 104 PRO A C 1
ATOM 800 O O . PRO A 1 104 ? 9.141 10.023 1.387 1 98.88 104 PRO A O 1
ATOM 803 N N . ARG A 1 105 ? 9.469 9.984 -0.835 1 98.75 105 ARG A N 1
ATOM 804 C CA . ARG A 1 105 ? 10.852 9.531 -0.735 1 98.75 105 ARG A CA 1
ATOM 805 C C . ARG A 1 105 ? 11.805 10.586 -1.292 1 98.75 105 ARG A C 1
ATOM 807 O O . ARG A 1 105 ? 11.508 11.234 -2.295 1 98.75 105 ARG A O 1
ATOM 814 N N . TYR A 1 106 ? 12.922 10.68 -0.664 1 98.5 106 TYR A N 1
ATOM 815 C CA . TYR A 1 106 ? 13.977 11.617 -1.035 1 98.5 106 TYR A CA 1
ATOM 816 C C . TYR A 1 106 ? 15.328 10.922 -1.122 1 98.5 106 TYR A C 1
ATOM 818 O O . TYR A 1 106 ? 15.594 9.977 -0.371 1 98.5 106 TYR A O 1
ATOM 826 N N . GLU A 1 107 ? 16.109 11.406 -2.1 1 97.62 107 GLU A N 1
ATOM 827 C CA . GLU A 1 107 ? 17.484 10.898 -2.109 1 97.62 107 GLU A CA 1
ATOM 828 C C . GLU A 1 107 ? 18.125 11.039 -0.736 1 97.62 107 GLU A C 1
ATOM 830 O O . GLU A 1 107 ? 18.109 12.117 -0.136 1 97.62 107 GLU A O 1
ATOM 835 N N . GLY A 1 108 ? 18.562 9.93 -0.24 1 95.88 108 GLY A N 1
ATOM 836 C CA . GLY A 1 108 ? 19.297 9.953 1.015 1 95.88 108 GLY A CA 1
ATOM 837 C C . GLY A 1 108 ? 18.391 9.852 2.232 1 95.88 108 GLY A C 1
ATOM 838 O O . GLY A 1 108 ? 18.875 9.914 3.369 1 95.88 108 GLY A O 1
ATOM 839 N N . ASP A 1 109 ? 17.109 9.711 2.014 1 96.81 109 ASP A N 1
ATOM 840 C CA . ASP A 1 109 ? 16.266 9.547 3.189 1 96.81 109 ASP A CA 1
ATOM 841 C C . ASP A 1 109 ? 16.547 8.219 3.891 1 96.81 109 ASP A C 1
ATOM 843 O O . ASP A 1 109 ? 17.406 7.453 3.451 1 96.81 109 ASP A O 1
ATOM 847 N N . GLN A 1 110 ? 15.922 7.992 5.02 1 93.5 110 GLN A N 1
ATOM 848 C CA . GLN A 1 110 ? 16.219 6.82 5.832 1 93.5 110 GLN A CA 1
ATOM 849 C C . GLN A 1 110 ? 14.992 5.938 6.012 1 93.5 110 GLN A C 1
ATOM 851 O O . GLN A 1 110 ? 14.812 5.32 7.059 1 93.5 110 GLN A O 1
ATOM 856 N N . VAL A 1 111 ? 14.086 6.035 5.051 1 97.12 111 VAL A N 1
ATOM 857 C CA . VAL A 1 111 ? 12.891 5.199 5.121 1 97.12 111 VAL A CA 1
ATOM 858 C C . VAL A 1 111 ? 13.273 3.734 4.91 1 97.12 111 VAL A C 1
ATOM 860 O O . VAL A 1 111 ? 14.008 3.406 3.971 1 97.12 111 VAL A O 1
ATOM 863 N N . GLY A 1 112 ? 12.836 2.795 5.738 1 93.88 112 GLY A N 1
ATOM 864 C CA . GLY A 1 112 ? 13.242 1.398 5.75 1 93.88 112 GLY A CA 1
ATOM 865 C C . GLY A 1 112 ? 12.219 0.472 5.125 1 93.88 112 GLY A C 1
ATOM 866 O O . GLY A 1 112 ? 11.766 -0.478 5.762 1 93.88 112 GLY A O 1
ATOM 867 N N . LEU A 1 113 ? 11.812 0.662 3.922 1 95 113 LEU A N 1
ATOM 868 C CA . LEU A 1 113 ? 10.883 -0.195 3.195 1 95 113 LEU A CA 1
ATOM 869 C C . LEU A 1 113 ? 11.617 -1.058 2.178 1 95 113 LEU A C 1
ATOM 871 O O . LEU A 1 113 ? 11.672 -0.718 0.993 1 95 113 LEU A O 1
ATOM 875 N N . THR A 1 114 ? 12.273 -2.162 2.648 1 92.12 114 THR A N 1
ATOM 876 C CA . THR A 1 114 ? 13.031 -3.078 1.803 1 92.12 114 THR A CA 1
ATOM 877 C C . THR A 1 114 ? 12.93 -4.508 2.322 1 92.12 114 THR A C 1
ATOM 879 O O . THR A 1 114 ? 12.438 -4.738 3.43 1 92.12 114 THR A O 1
ATOM 882 N N . TRP A 1 115 ? 13.203 -5.465 1.477 1 94.12 115 TRP A N 1
ATOM 883 C CA . TRP A 1 115 ? 13.328 -6.863 1.873 1 94.12 115 TRP A CA 1
ATOM 884 C C . TRP A 1 115 ? 14.406 -7.566 1.055 1 94.12 115 TRP A C 1
ATOM 886 O O . TRP A 1 115 ? 14.82 -7.066 0.007 1 94.12 115 TRP A O 1
ATOM 896 N N . LYS A 1 116 ? 14.953 -8.633 1.599 1 92.62 116 LYS A N 1
ATOM 897 C CA . LYS A 1 116 ? 15.844 -9.516 0.836 1 92.62 116 LYS A CA 1
ATOM 898 C C . LYS A 1 116 ? 15.039 -10.531 0.026 1 92.62 116 LYS A C 1
ATOM 900 O O . LYS A 1 116 ? 14.367 -11.391 0.594 1 92.62 116 LYS A O 1
ATOM 905 N N . PRO A 1 117 ? 15.172 -10.43 -1.295 1 95.62 117 PRO A N 1
ATOM 906 C CA . PRO A 1 117 ? 14.391 -11.375 -2.1 1 95.62 117 PRO A CA 1
ATOM 907 C C . PRO A 1 117 ? 14.773 -12.828 -1.834 1 95.62 117 PRO A C 1
ATOM 909 O O . PRO A 1 117 ? 15.953 -13.172 -1.81 1 95.62 117 PRO A O 1
ATOM 912 N N . GLY A 1 118 ? 13.75 -13.633 -1.641 1 96.69 118 GLY A N 1
ATOM 913 C CA . GLY A 1 118 ? 13.938 -15.07 -1.604 1 96.69 118 GLY A CA 1
ATOM 914 C C . GLY A 1 118 ? 13.82 -15.727 -2.971 1 96.69 118 GLY A C 1
ATOM 915 O O . GLY A 1 118 ? 14.062 -15.078 -3.992 1 96.69 118 GLY A O 1
ATOM 916 N N . GLU A 1 119 ? 13.508 -17.062 -2.842 1 96.69 119 GLU A N 1
ATOM 917 C CA . GLU A 1 119 ? 13.289 -17.828 -4.066 1 96.69 119 GLU A CA 1
ATOM 918 C C . GLU A 1 119 ? 11.977 -18.594 -4.004 1 96.69 119 GLU A C 1
ATOM 920 O O . GLU A 1 119 ? 11.688 -19.266 -3.006 1 96.69 119 GLU A O 1
ATOM 925 N N . LEU A 1 120 ? 11.227 -18.484 -5.023 1 97.75 120 LEU A N 1
ATOM 926 C CA . LEU A 1 120 ? 10.008 -19.297 -5.137 1 97.75 120 LEU A CA 1
ATOM 927 C C . LEU A 1 120 ? 10.32 -20.672 -5.703 1 97.75 120 LEU A C 1
ATOM 929 O O . LEU A 1 120 ? 10.445 -20.828 -6.918 1 97.75 120 LEU A O 1
ATOM 933 N N . THR A 1 121 ? 10.391 -21.656 -4.852 1 97.25 121 THR A N 1
ATOM 934 C CA . THR A 1 121 ? 10.625 -23.016 -5.328 1 97.25 121 THR A CA 1
ATOM 935 C C . THR A 1 121 ? 9.352 -23.609 -5.91 1 97.25 121 THR A C 1
ATOM 937 O O . THR A 1 121 ? 8.25 -23.141 -5.637 1 97.25 121 THR A O 1
ATOM 940 N N . ASP A 1 122 ? 9.492 -24.625 -6.703 1 97 122 ASP A N 1
ATOM 941 C CA . ASP A 1 122 ? 8.336 -25.312 -7.273 1 97 122 ASP A CA 1
ATOM 942 C C . ASP A 1 122 ? 7.441 -25.891 -6.176 1 97 122 ASP A C 1
ATOM 944 O O . ASP A 1 122 ? 6.215 -25.875 -6.297 1 97 122 ASP A O 1
ATOM 948 N N . GLU A 1 123 ? 8.094 -26.438 -5.188 1 96.81 123 GLU A N 1
ATOM 949 C CA . GLU A 1 123 ? 7.34 -27 -4.074 1 96.81 123 GLU A CA 1
ATOM 950 C C . GLU A 1 123 ? 6.496 -25.938 -3.381 1 96.81 123 GLU A C 1
ATOM 952 O O . GLU A 1 123 ? 5.32 -26.172 -3.086 1 96.81 123 GLU A O 1
ATOM 957 N N . MET A 1 124 ? 7.125 -24.797 -3.082 1 96.62 124 MET A N 1
ATOM 958 C CA . MET A 1 124 ? 6.402 -23.703 -2.455 1 96.62 124 MET A CA 1
ATOM 959 C C . MET A 1 124 ? 5.262 -23.219 -3.346 1 96.62 124 MET A C 1
ATOM 961 O O . MET A 1 124 ? 4.152 -22.969 -2.867 1 96.62 124 MET A O 1
ATOM 965 N N . LYS A 1 125 ? 5.605 -23.047 -4.602 1 97.31 125 LYS A N 1
ATOM 966 C CA . LYS A 1 125 ? 4.617 -22.641 -5.59 1 97.31 125 LYS A CA 1
ATOM 967 C C . LYS A 1 125 ? 3.398 -23.547 -5.566 1 97.31 125 LYS A C 1
ATOM 969 O O . LYS A 1 125 ? 2.262 -23.078 -5.48 1 97.31 125 LYS A O 1
ATOM 974 N N . GLU A 1 126 ? 3.59 -24.812 -5.652 1 96.69 126 GLU A N 1
ATOM 975 C CA . GLU A 1 126 ? 2.508 -25.797 -5.691 1 96.69 126 GLU A CA 1
ATOM 976 C C . GLU A 1 126 ? 1.701 -25.781 -4.395 1 96.69 126 GLU A C 1
ATOM 978 O O . GLU A 1 126 ? 0.474 -25.891 -4.422 1 96.69 126 GLU A O 1
ATOM 983 N N . GLU A 1 127 ? 2.4 -25.703 -3.352 1 96.94 127 GLU A N 1
ATOM 984 C CA . GLU A 1 127 ? 1.728 -25.641 -2.059 1 96.94 127 GLU A CA 1
ATOM 985 C C . GLU A 1 127 ? 0.8 -24.438 -1.969 1 96.94 127 GLU A C 1
ATOM 987 O O . GLU A 1 127 ? -0.349 -24.562 -1.539 1 96.94 127 GLU A O 1
ATOM 992 N N . ILE A 1 128 ? 1.325 -23.234 -2.314 1 97.56 128 ILE A N 1
ATOM 993 C CA . ILE A 1 128 ? 0.55 -22.016 -2.219 1 97.56 128 ILE A CA 1
ATOM 994 C C . ILE A 1 128 ? -0.645 -22.078 -3.168 1 97.56 128 ILE A C 1
ATOM 996 O O . ILE A 1 128 ? -1.765 -21.719 -2.791 1 97.56 128 ILE A O 1
ATOM 1000 N N . LEU A 1 129 ? -0.4 -22.516 -4.406 1 96.75 129 LEU A N 1
ATOM 1001 C CA . LEU A 1 129 ? -1.476 -22.609 -5.387 1 96.75 129 LEU A CA 1
ATOM 1002 C C . LEU A 1 129 ? -2.576 -23.547 -4.902 1 96.75 129 LEU A C 1
ATOM 1004 O O . LEU A 1 129 ? -3.76 -23.297 -5.133 1 96.75 129 LEU A O 1
ATOM 1008 N N . ALA A 1 130 ? -2.215 -24.609 -4.207 1 95.75 130 ALA A N 1
ATOM 1009 C CA . ALA A 1 130 ? -3.178 -25.578 -3.689 1 95.75 130 ALA A CA 1
ATOM 1010 C C . ALA A 1 130 ? -4.02 -24.969 -2.572 1 95.75 130 ALA A C 1
ATOM 1012 O O . ALA A 1 130 ? -5.203 -25.297 -2.434 1 95.75 130 ALA A O 1
ATOM 1013 N N . LYS A 1 131 ? -3.459 -24.062 -1.871 1 96.31 131 LYS A N 1
ATOM 1014 C CA . LYS A 1 131 ? -4.117 -23.531 -0.681 1 96.31 131 LYS A CA 1
ATOM 1015 C C . LYS A 1 131 ? -4.914 -22.266 -1.009 1 96.31 131 LYS A C 1
ATOM 1017 O O . LYS A 1 131 ? -5.867 -21.922 -0.305 1 96.31 131 LYS A O 1
ATOM 1022 N N . VAL A 1 132 ? -4.508 -21.578 -1.971 1 94.56 132 VAL A N 1
ATOM 1023 C CA . VAL A 1 132 ? -5.055 -20.25 -2.203 1 94.56 132 VAL A CA 1
ATOM 1024 C C . VAL A 1 132 ? -5.867 -20.234 -3.498 1 94.56 132 VAL A C 1
ATOM 1026 O O . VAL A 1 132 ? -6.879 -19.531 -3.6 1 94.56 132 VAL A O 1
ATOM 1029 N N . LYS A 1 133 ? -5.352 -20.906 -4.516 1 81.62 133 LYS A N 1
ATOM 1030 C CA . LYS A 1 133 ? -5.977 -20.828 -5.832 1 81.62 133 LYS A CA 1
ATOM 1031 C C . LYS A 1 133 ? -7.383 -21.422 -5.812 1 81.62 133 LYS A C 1
ATOM 1033 O O . LYS A 1 133 ? -7.605 -22.469 -5.215 1 81.62 133 LYS A O 1
ATOM 1038 N N . ALA A 1 134 ? -8.461 -20.484 -6.098 1 58.41 134 ALA A N 1
ATOM 1039 C CA . ALA A 1 134 ? -9.836 -20.969 -6.211 1 58.41 134 ALA A CA 1
ATOM 1040 C C . ALA A 1 134 ? -9.992 -21.891 -7.41 1 58.41 134 ALA A C 1
ATOM 1042 O O . ALA A 1 134 ? -9.25 -21.797 -8.383 1 58.41 134 ALA A O 1
ATOM 1043 N N . MET B 1 1 ? 6.57 0.225 -24.5 1 50.66 1 MET B N 1
ATOM 1044 C CA . MET B 1 1 ? 5.617 -0.857 -24.266 1 50.66 1 MET B CA 1
ATOM 1045 C C . MET B 1 1 ? 6.242 -2.211 -24.594 1 50.66 1 MET B C 1
ATOM 1047 O O . MET B 1 1 ? 5.961 -3.205 -23.922 1 50.66 1 MET B O 1
ATOM 1051 N N . GLU B 1 2 ? 7.156 -2.305 -25.531 1 62.62 2 GLU B N 1
ATOM 1052 C CA . GLU B 1 2 ? 7.609 -3.51 -26.219 1 62.62 2 GLU B CA 1
ATOM 1053 C C . GLU B 1 2 ? 8.492 -4.359 -25.312 1 62.62 2 GLU B C 1
ATOM 1055 O O . GLU B 1 2 ? 8.508 -5.59 -25.422 1 62.62 2 GLU B O 1
ATOM 1060 N N . ASN B 1 3 ? 8.891 -3.83 -24.156 1 88.12 3 ASN B N 1
ATOM 1061 C CA . ASN B 1 3 ? 9.82 -4.668 -23.406 1 88.12 3 ASN B CA 1
ATOM 1062 C C . ASN B 1 3 ? 9.516 -4.656 -21.906 1 88.12 3 ASN B C 1
ATOM 1064 O O . ASN B 1 3 ? 10.43 -4.625 -21.094 1 88.12 3 ASN B O 1
ATOM 1068 N N . CYS B 1 4 ? 8.297 -4.621 -21.703 1 95.06 4 CYS B N 1
ATOM 1069 C CA . CYS B 1 4 ? 7.914 -4.645 -20.297 1 95.06 4 CYS B CA 1
ATOM 1070 C C . CYS B 1 4 ? 7.559 -6.055 -19.844 1 95.06 4 CYS B C 1
ATOM 1072 O O . CYS B 1 4 ? 6.539 -6.605 -20.266 1 95.06 4 CYS B O 1
ATOM 1074 N N . ILE B 1 5 ? 8.367 -6.633 -19.031 1 96.25 5 ILE B N 1
ATOM 1075 C CA . ILE B 1 5 ? 8.219 -8.023 -18.609 1 96.25 5 ILE B CA 1
ATOM 1076 C C . ILE B 1 5 ? 6.879 -8.203 -17.891 1 96.25 5 ILE B C 1
ATOM 1078 O O . ILE B 1 5 ? 6.219 -9.227 -18.047 1 96.25 5 ILE B O 1
ATOM 1082 N N . PHE B 1 6 ? 6.441 -7.207 -17.172 1 97.94 6 PHE B N 1
ATOM 1083 C CA . PHE B 1 6 ? 5.184 -7.32 -16.453 1 97.94 6 PHE B CA 1
ATOM 1084 C C . PHE B 1 6 ? 3.996 -7.195 -17.391 1 97.94 6 PHE B C 1
ATOM 1086 O O . PHE B 1 6 ? 2.949 -7.809 -17.172 1 97.94 6 PHE B O 1
ATOM 1093 N N . CYS B 1 7 ? 4.129 -6.457 -18.516 1 97.81 7 CYS B N 1
ATOM 1094 C CA . CYS B 1 7 ? 3.09 -6.492 -19.547 1 97.81 7 CYS B CA 1
ATOM 1095 C C . CYS B 1 7 ? 2.943 -7.895 -20.125 1 97.81 7 CYS B C 1
ATOM 1097 O O . CYS B 1 7 ? 1.826 -8.383 -20.297 1 97.81 7 CYS B O 1
ATOM 1099 N N . LYS B 1 8 ? 4.113 -8.477 -20.375 1 97.75 8 LYS B N 1
ATOM 1100 C CA . LYS B 1 8 ? 4.102 -9.812 -20.984 1 97.75 8 LYS B CA 1
ATOM 1101 C C . LYS B 1 8 ? 3.484 -10.836 -20.031 1 97.75 8 LYS B C 1
ATOM 1103 O O . LYS B 1 8 ? 2.705 -11.688 -20.453 1 97.75 8 LYS B O 1
ATOM 1108 N N . ILE B 1 9 ? 3.777 -10.758 -18.766 1 97.81 9 ILE B N 1
ATOM 1109 C CA . ILE B 1 9 ? 3.234 -11.672 -17.766 1 97.81 9 ILE B CA 1
ATOM 1110 C C . ILE B 1 9 ? 1.738 -11.422 -17.594 1 97.81 9 ILE B C 1
ATOM 1112 O O . ILE B 1 9 ? 0.936 -12.352 -17.641 1 97.81 9 ILE B O 1
ATOM 1116 N N . ALA B 1 10 ? 1.367 -10.148 -17.453 1 97.81 10 ALA B N 1
ATOM 1117 C CA . ALA B 1 10 ? -0.02 -9.773 -17.203 1 97.81 10 ALA B CA 1
ATOM 1118 C C . ALA B 1 10 ? -0.926 -10.203 -18.344 1 97.81 10 ALA B C 1
ATOM 1120 O O . ALA B 1 10 ? -2.086 -10.562 -18.141 1 97.81 10 ALA B O 1
ATOM 1121 N N . ASN B 1 11 ? -0.368 -10.211 -19.547 1 96.69 11 ASN B N 1
ATOM 1122 C CA . ASN B 1 11 ? -1.169 -10.516 -20.734 1 96.69 11 ASN B CA 1
ATOM 1123 C C . ASN B 1 11 ? -1.033 -11.984 -21.141 1 96.69 11 ASN B C 1
ATOM 1125 O O . ASN B 1 11 ? -1.581 -12.406 -22.156 1 96.69 11 ASN B O 1
ATOM 1129 N N . GLY B 1 12 ? -0.249 -12.734 -20.422 1 96.19 12 GLY B N 1
ATOM 1130 C CA . GLY B 1 12 ? -0.161 -14.172 -20.625 1 96.19 12 GLY B CA 1
ATOM 1131 C C . GLY B 1 12 ? 0.801 -14.555 -21.734 1 96.19 12 GLY B C 1
ATOM 1132 O O . GLY B 1 12 ? 0.734 -15.672 -22.266 1 96.19 12 GLY B O 1
ATOM 1133 N N . GLU B 1 13 ? 1.634 -13.648 -22.062 1 96.12 13 GLU B N 1
ATOM 1134 C CA . GLU B 1 13 ? 2.619 -13.938 -23.109 1 96.12 13 GLU B CA 1
ATOM 1135 C C . GLU B 1 13 ? 3.756 -14.797 -22.562 1 96.12 13 GLU B C 1
ATOM 1137 O O . GLU B 1 13 ? 4.395 -15.539 -23.312 1 96.12 13 GLU B O 1
ATOM 1142 N N . ILE B 1 14 ? 4.082 -14.695 -21.25 1 95.69 14 ILE B N 1
ATOM 1143 C CA . ILE B 1 14 ? 5.074 -15.508 -20.547 1 95.69 14 ILE B CA 1
ATOM 1144 C C . ILE B 1 14 ? 4.43 -16.188 -19.344 1 95.69 14 ILE B C 1
ATOM 1146 O O . ILE B 1 14 ? 3.551 -15.625 -18.688 1 95.69 14 ILE B O 1
ATOM 1150 N N . PRO B 1 15 ? 4.887 -17.422 -19.062 1 95.38 15 PRO B N 1
ATOM 1151 C CA . PRO B 1 15 ? 4.301 -18.156 -17.938 1 95.38 15 PRO B CA 1
ATOM 1152 C C . PRO B 1 15 ? 4.555 -17.469 -16.594 1 95.38 15 PRO B C 1
ATOM 1154 O O . PRO B 1 15 ? 5.574 -16.797 -16.422 1 95.38 15 PRO B O 1
ATOM 1157 N N . SER B 1 16 ? 3.631 -17.672 -15.672 1 95.56 16 SER B N 1
ATOM 1158 C CA . SER B 1 16 ? 3.729 -17.156 -14.305 1 95.56 16 SER B CA 1
ATOM 1159 C C . SER B 1 16 ? 2.973 -18.062 -13.328 1 95.56 16 SER B C 1
ATOM 1161 O O . SER B 1 16 ? 2.113 -18.844 -13.734 1 95.56 16 SER B O 1
ATOM 1163 N N . ALA B 1 17 ? 3.393 -18.031 -12.094 1 96.62 17 ALA B N 1
ATOM 1164 C CA . ALA B 1 17 ? 2.605 -18.656 -11.031 1 96.62 17 ALA B CA 1
ATOM 1165 C C . ALA B 1 17 ? 1.378 -17.812 -10.695 1 96.62 17 ALA B C 1
ATOM 1167 O O . ALA B 1 17 ? 1.362 -17.109 -9.688 1 96.62 17 ALA B O 1
ATOM 1168 N N . THR B 1 18 ? 0.322 -18.047 -11.461 1 97.62 18 THR B N 1
ATOM 1169 C CA . THR B 1 18 ? -0.845 -17.172 -11.414 1 97.62 18 THR B CA 1
ATOM 1170 C C . THR B 1 18 ? -1.824 -17.625 -10.344 1 97.62 18 THR B C 1
ATOM 1172 O O . THR B 1 18 ? -2.219 -18.797 -10.305 1 97.62 18 THR B O 1
ATOM 1175 N N . LEU B 1 19 ? -2.217 -16.719 -9.523 1 98.25 19 LEU B N 1
ATOM 1176 C CA . LEU B 1 19 ? -3.189 -16.984 -8.469 1 98.25 19 LEU B CA 1
ATOM 1177 C C . LEU B 1 19 ? -4.598 -16.609 -8.914 1 98.25 19 LEU B C 1
ATOM 1179 O O . LEU B 1 19 ? -5.578 -17.188 -8.453 1 98.25 19 LEU B O 1
ATOM 1183 N N . TYR B 1 20 ? -4.703 -15.602 -9.664 1 98.31 20 TYR B N 1
ATOM 1184 C CA . TYR B 1 20 ? -5.977 -15.008 -10.055 1 98.31 20 TYR B CA 1
ATOM 1185 C C . TYR B 1 20 ? -5.844 -14.242 -11.367 1 98.31 20 TYR B C 1
ATOM 1187 O O . TYR B 1 20 ? -4.793 -13.664 -11.648 1 98.31 20 TYR B O 1
ATOM 1195 N N . GLU B 1 21 ? -6.91 -14.25 -12.18 1 98.06 21 GLU B N 1
ATOM 1196 C CA . GLU B 1 21 ? -6.938 -13.477 -13.414 1 98.06 21 GLU B CA 1
ATOM 1197 C C . GLU B 1 21 ? -8.352 -13.031 -13.758 1 98.06 21 GLU B C 1
ATOM 1199 O O . GLU B 1 21 ? -9.312 -13.781 -13.562 1 98.06 21 GLU B O 1
ATOM 1204 N N . ASP B 1 22 ? -8.508 -11.836 -14.203 1 98.19 22 ASP B N 1
ATOM 1205 C CA . ASP B 1 22 ? -9.75 -11.352 -14.797 1 98.19 22 ASP B CA 1
ATOM 1206 C C . ASP B 1 22 ? -9.477 -10.445 -15.992 1 98.19 22 ASP B C 1
ATOM 1208 O O . ASP B 1 22 ? -8.398 -10.5 -16.578 1 98.19 22 ASP B O 1
ATOM 1212 N N . GLU B 1 23 ? -10.406 -9.656 -16.391 1 97.94 23 GLU B N 1
ATOM 1213 C CA . GLU B 1 23 ? -10.273 -8.844 -17.594 1 97.94 23 GLU B CA 1
ATOM 1214 C C . GLU B 1 23 ? -9.242 -7.738 -17.406 1 97.94 23 GLU B C 1
ATOM 1216 O O . GLU B 1 23 ? -8.586 -7.32 -18.359 1 97.94 23 GLU B O 1
ATOM 1221 N N . ASP B 1 24 ? -8.984 -7.371 -16.172 1 98.62 24 ASP B N 1
ATOM 1222 C CA . ASP B 1 24 ? -8.188 -6.172 -15.93 1 98.62 24 ASP B CA 1
ATOM 1223 C C . ASP B 1 24 ? -6.84 -6.527 -15.297 1 98.62 24 ASP B C 1
ATOM 1225 O O . ASP B 1 24 ? -5.871 -5.781 -15.43 1 98.62 24 ASP B O 1
ATOM 1229 N N . PHE B 1 25 ? -6.824 -7.746 -14.602 1 98.88 25 PHE B N 1
ATOM 1230 C CA . PHE B 1 25 ? -5.656 -7.988 -13.758 1 98.88 25 PHE B CA 1
ATOM 1231 C C . PHE B 1 25 ? -5.207 -9.438 -13.859 1 98.88 25 PHE B C 1
ATOM 1233 O O . PHE B 1 25 ? -6.004 -10.32 -14.195 1 98.88 25 PHE B O 1
ATOM 1240 N N . ARG B 1 26 ? -3.918 -9.633 -13.625 1 98.75 26 ARG B N 1
ATOM 1241 C CA . ARG B 1 26 ? -3.35 -10.914 -13.234 1 98.75 26 ARG B CA 1
ATOM 1242 C C . ARG B 1 26 ? -2.611 -10.805 -11.906 1 98.75 26 ARG B C 1
ATOM 1244 O O . ARG B 1 26 ? -1.907 -9.828 -11.656 1 98.75 26 ARG B O 1
ATOM 1251 N N . VAL B 1 27 ? -2.854 -11.719 -11.047 1 98.88 27 VAL B N 1
ATOM 1252 C CA . VAL B 1 27 ? -2.137 -11.805 -9.773 1 98.88 27 VAL B CA 1
ATOM 1253 C C . VAL B 1 27 ? -1.182 -13 -9.805 1 98.88 27 VAL B C 1
ATOM 1255 O O . VAL B 1 27 ? -1.602 -14.133 -10.047 1 98.88 27 VAL B O 1
ATOM 1258 N N . ILE B 1 28 ? 0.065 -12.711 -9.523 1 98.69 28 ILE B N 1
ATOM 1259 C CA . ILE B 1 28 ? 1.064 -13.766 -9.633 1 98.69 28 ILE B CA 1
ATOM 1260 C C . ILE B 1 28 ? 1.885 -13.836 -8.344 1 98.69 28 ILE B C 1
ATOM 1262 O O . ILE B 1 28 ? 1.982 -12.852 -7.609 1 98.69 28 ILE B O 1
ATOM 1266 N N . LEU B 1 29 ? 2.451 -15.031 -8.094 1 98.69 29 LEU B N 1
ATOM 1267 C CA . LEU B 1 29 ? 3.447 -15.125 -7.031 1 98.69 29 LEU B CA 1
ATOM 1268 C C . LEU B 1 29 ? 4.762 -14.484 -7.461 1 98.69 29 LEU B C 1
ATOM 1270 O O . LEU B 1 29 ? 5.195 -14.656 -8.602 1 98.69 29 LEU B O 1
ATOM 1274 N N . ASP B 1 30 ? 5.324 -13.727 -6.613 1 98.38 30 ASP B N 1
ATOM 1275 C CA . ASP B 1 30 ? 6.617 -13.117 -6.898 1 98.38 30 ASP B CA 1
ATOM 1276 C C . ASP B 1 30 ? 7.73 -14.164 -6.914 1 98.38 30 ASP B C 1
ATOM 1278 O O . ASP B 1 30 ? 7.789 -15.023 -6.039 1 98.38 30 ASP B O 1
ATOM 1282 N N . LEU B 1 31 ? 8.594 -14.07 -7.836 1 97 31 LEU B N 1
ATOM 1283 C CA . LEU B 1 31 ? 9.688 -15.031 -7.961 1 97 31 LEU B CA 1
ATOM 1284 C C . LEU B 1 31 ? 10.734 -14.805 -6.879 1 97 31 LEU B C 1
ATOM 1286 O O . LEU B 1 31 ? 11.484 -15.719 -6.527 1 97 31 LEU B O 1
ATOM 1290 N N . GLY B 1 32 ? 10.945 -13.578 -6.434 1 97 32 GLY B N 1
ATOM 1291 C CA . GLY B 1 32 ? 11.805 -13.203 -5.32 1 97 32 GLY B CA 1
ATOM 1292 C C . GLY B 1 32 ? 11.031 -12.719 -4.109 1 97 32 GLY B C 1
ATOM 1293 O O . GLY B 1 32 ? 11.156 -11.562 -3.709 1 97 32 GLY B O 1
ATOM 1294 N N . PRO B 1 33 ? 10.344 -13.641 -3.531 1 98.38 33 PRO B N 1
ATOM 1295 C CA . PRO B 1 33 ? 9.383 -13.242 -2.498 1 98.38 33 PRO B CA 1
ATOM 1296 C C . PRO B 1 33 ? 10.062 -12.719 -1.235 1 98.38 33 PRO B C 1
ATOM 1298 O O . PRO B 1 33 ? 11.117 -13.219 -0.842 1 98.38 33 PRO B O 1
ATOM 1301 N N . ALA B 1 34 ? 9.445 -11.688 -0.641 1 98.31 34 ALA B N 1
ATOM 1302 C CA . ALA B 1 34 ? 9.859 -11.211 0.677 1 98.31 34 ALA B CA 1
ATOM 1303 C C . ALA B 1 34 ? 9.516 -12.227 1.76 1 98.31 34 ALA B C 1
ATOM 1305 O O . ALA B 1 34 ? 10.227 -12.336 2.762 1 98.31 34 ALA B O 1
ATOM 1306 N N . SER B 1 35 ? 8.453 -12.93 1.638 1 98.44 35 SER B N 1
ATOM 1307 C CA . SER B 1 35 ? 7.957 -13.984 2.508 1 98.44 35 SER B CA 1
ATOM 1308 C C . SER B 1 35 ? 7.09 -14.977 1.736 1 98.44 35 SER B C 1
ATOM 1310 O O . SER B 1 35 ? 6.746 -14.734 0.578 1 98.44 35 SER B O 1
ATOM 1312 N N . LYS B 1 36 ? 6.789 -16.125 2.369 1 97.88 36 LYS B N 1
ATOM 1313 C CA . LYS B 1 36 ? 5.945 -17.125 1.728 1 97.88 36 LYS B CA 1
ATOM 1314 C C . LYS B 1 36 ? 4.582 -16.547 1.355 1 97.88 36 LYS B C 1
ATOM 1316 O O . LYS B 1 36 ? 3.889 -15.992 2.207 1 97.88 36 LYS B O 1
ATOM 1321 N N . GLY B 1 37 ? 4.207 -16.641 0.077 1 98.38 37 GLY B N 1
ATOM 1322 C CA . GLY B 1 37 ? 2.908 -16.172 -0.378 1 98.38 37 GLY B CA 1
ATOM 1323 C C . GLY B 1 37 ? 2.945 -14.781 -0.977 1 98.38 37 GLY B C 1
ATOM 1324 O O . GLY B 1 37 ? 1.938 -14.297 -1.494 1 98.38 37 GLY B O 1
ATOM 1325 N N . HIS B 1 38 ? 4.152 -14.094 -0.968 1 98.88 38 HIS B N 1
ATOM 1326 C CA . HIS B 1 38 ? 4.289 -12.773 -1.573 1 98.88 38 HIS B CA 1
ATOM 1327 C C . HIS B 1 38 ? 3.814 -12.781 -3.021 1 98.88 38 HIS B C 1
ATOM 1329 O O . HIS B 1 38 ? 4.32 -13.547 -3.844 1 98.88 38 HIS B O 1
ATOM 1335 N N . ALA B 1 39 ? 2.834 -11.961 -3.299 1 98.81 39 ALA B N 1
ATOM 1336 C CA . ALA B 1 39 ? 2.225 -11.906 -4.625 1 98.81 39 ALA B CA 1
ATOM 1337 C C . ALA B 1 39 ? 2.207 -10.477 -5.164 1 98.81 39 ALA B C 1
ATOM 1339 O O . ALA B 1 39 ? 2.471 -9.523 -4.426 1 98.81 39 ALA B O 1
ATOM 1340 N N . LEU B 1 40 ? 1.94 -10.383 -6.449 1 98.88 40 LEU B N 1
ATOM 1341 C CA . LEU B 1 40 ? 1.859 -9.102 -7.145 1 98.88 40 LEU B CA 1
ATOM 1342 C C . LEU B 1 40 ? 0.543 -8.977 -7.902 1 98.88 40 LEU B C 1
ATOM 1344 O O . LEU B 1 40 ? 0.142 -9.898 -8.617 1 98.88 40 LEU B O 1
ATOM 1348 N N . ILE B 1 41 ? -0.151 -7.891 -7.742 1 98.94 41 ILE B N 1
ATOM 1349 C CA . ILE B 1 41 ? -1.244 -7.531 -8.641 1 98.94 41 ILE B CA 1
ATOM 1350 C C . ILE B 1 41 ? -0.695 -6.754 -9.836 1 98.94 41 ILE B C 1
ATOM 1352 O O . ILE B 1 41 ? -0.087 -5.695 -9.664 1 98.94 41 ILE B O 1
ATOM 1356 N N . LEU B 1 42 ? -0.945 -7.227 -11.008 1 98.81 42 LEU B N 1
ATOM 1357 C CA . LEU B 1 42 ? -0.491 -6.613 -12.25 1 98.81 42 LEU B CA 1
ATOM 1358 C C . LEU B 1 42 ? -1.675 -6.203 -13.125 1 98.81 42 LEU B C 1
ATOM 1360 O O . LEU B 1 42 ? -2.402 -7.059 -13.633 1 98.81 42 LEU B O 1
ATOM 1364 N N . PRO B 1 43 ? -1.897 -4.898 -13.297 1 98.81 43 PRO B N 1
AT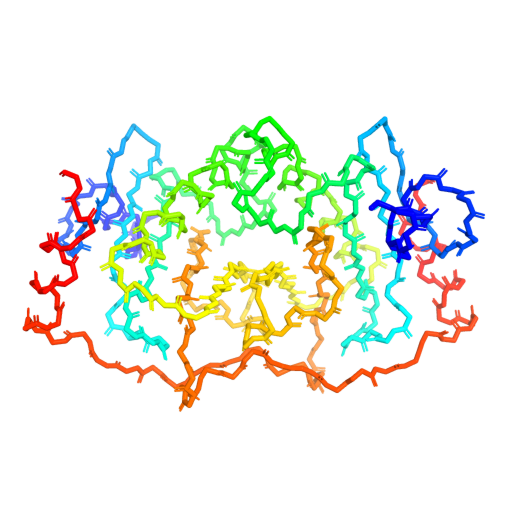OM 1365 C CA . PRO B 1 43 ? -2.863 -4.52 -14.328 1 98.81 43 PRO B CA 1
ATOM 1366 C C . PRO B 1 43 ? -2.414 -4.93 -15.727 1 98.81 43 PRO B C 1
ATOM 1368 O O . PRO B 1 43 ? -1.225 -4.859 -16.047 1 98.81 43 PRO B O 1
ATOM 1371 N N . LYS B 1 44 ? -3.312 -5.363 -16.547 1 98.19 44 LYS B N 1
ATOM 1372 C CA . LYS B 1 44 ? -2.996 -5.746 -17.922 1 98.19 44 LYS B CA 1
ATOM 1373 C C . LYS B 1 44 ? -2.662 -4.52 -18.766 1 98.19 44 LYS B C 1
ATOM 1375 O O . LYS B 1 44 ? -1.801 -4.586 -19.641 1 98.19 44 LYS B O 1
ATOM 1380 N N . ALA B 1 45 ? -3.416 -3.453 -18.562 1 97.31 45 ALA B N 1
ATOM 1381 C CA . ALA B 1 45 ? -3.055 -2.191 -19.203 1 97.31 45 ALA B CA 1
ATOM 1382 C C . ALA B 1 45 ? -1.818 -1.579 -18.547 1 97.31 45 ALA B C 1
ATOM 1384 O O . ALA B 1 45 ? -1.758 -1.443 -17.328 1 97.31 45 ALA B O 1
ATOM 1385 N N . HIS B 1 46 ? -0.84 -1.14 -19.359 1 97.88 46 HIS B N 1
ATOM 1386 C CA . HIS B 1 46 ? 0.422 -0.618 -18.844 1 97.88 46 HIS B CA 1
ATOM 1387 C C . HIS B 1 46 ? 0.245 0.78 -18.266 1 97.88 46 HIS B C 1
ATOM 1389 O O . HIS B 1 46 ? -0.378 1.643 -18.891 1 97.88 46 HIS B O 1
ATOM 1395 N N . ALA B 1 47 ? 0.708 0.973 -17.156 1 98.38 47 ALA B N 1
ATOM 1396 C CA . ALA B 1 47 ? 1.005 2.238 -16.484 1 98.38 47 ALA B CA 1
ATOM 1397 C C . ALA B 1 47 ? 2.312 2.154 -15.711 1 98.38 47 ALA B C 1
ATOM 1399 O O . ALA B 1 47 ? 2.557 1.177 -15 1 98.38 47 ALA B O 1
ATOM 1400 N N . ALA B 1 48 ? 3.117 3.096 -15.781 1 98.19 48 ALA B N 1
ATOM 1401 C CA . ALA B 1 48 ? 4.445 2.998 -15.18 1 98.19 48 ALA B CA 1
ATOM 1402 C C . ALA B 1 48 ? 4.363 3.061 -13.656 1 98.19 48 ALA B C 1
ATOM 1404 O O . ALA B 1 48 ? 5.219 2.51 -12.961 1 98.19 48 ALA B O 1
ATOM 1405 N N . ASN B 1 49 ? 3.453 3.779 -13.172 1 98.62 49 ASN B N 1
ATOM 1406 C CA . ASN B 1 49 ? 3.34 4.066 -11.75 1 98.62 49 ASN B CA 1
ATOM 1407 C C . ASN B 1 49 ? 1.932 4.527 -11.383 1 98.62 49 ASN B C 1
ATOM 1409 O O . ASN B 1 49 ? 1.021 4.473 -12.211 1 98.62 49 ASN B O 1
ATOM 1413 N N . ILE B 1 50 ? 1.722 4.922 -10.125 1 98.88 50 ILE B N 1
ATOM 1414 C CA . ILE B 1 50 ? 0.392 5.258 -9.633 1 98.88 50 ILE B CA 1
ATOM 1415 C C . ILE B 1 50 ? -0.125 6.504 -10.344 1 98.88 50 ILE B C 1
ATOM 1417 O O . ILE B 1 50 ? -1.333 6.656 -10.539 1 98.88 50 ILE B O 1
ATOM 1421 N N . TYR B 1 51 ? 0.765 7.41 -10.789 1 98.62 51 TYR B N 1
ATOM 1422 C CA . TYR B 1 51 ? 0.381 8.695 -11.359 1 98.62 51 TYR B CA 1
ATOM 1423 C C . TYR B 1 51 ? -0.269 8.516 -12.727 1 98.62 51 TYR B C 1
ATOM 1425 O O . TYR B 1 51 ? -1.121 9.312 -13.125 1 98.62 51 TYR B O 1
ATOM 1433 N N . GLU B 1 52 ? 0.083 7.465 -13.391 1 98.38 52 GLU B N 1
ATOM 1434 C CA . GLU B 1 52 ? -0.389 7.211 -14.742 1 98.38 52 GLU B CA 1
ATOM 1435 C C . GLU B 1 52 ? -1.592 6.27 -14.75 1 98.38 52 GLU B C 1
ATOM 1437 O O . GLU B 1 52 ? -2.234 6.078 -15.781 1 98.38 52 GLU B O 1
ATOM 1442 N N . LEU B 1 53 ? -1.9 5.676 -13.633 1 98.62 53 LEU B N 1
ATOM 1443 C CA . LEU B 1 53 ? -2.949 4.664 -13.539 1 98.62 53 LEU B CA 1
ATOM 1444 C C . LEU B 1 53 ? -4.332 5.312 -13.547 1 98.62 53 LEU B C 1
ATOM 1446 O O . LEU B 1 53 ? -4.602 6.215 -12.75 1 98.62 53 LEU B O 1
ATOM 1450 N N . PRO B 1 54 ? -5.305 4.926 -14.445 1 98.69 54 PRO B N 1
ATOM 1451 C CA . PRO B 1 54 ? -6.66 5.48 -14.383 1 98.69 54 PRO B CA 1
ATOM 1452 C C . PRO B 1 54 ? -7.324 5.258 -13.031 1 98.69 54 PRO B C 1
ATOM 1454 O O . PRO B 1 54 ? -7.133 4.207 -12.406 1 98.69 54 PRO B O 1
ATOM 1457 N N . ASP B 1 55 ? -8.156 6.207 -12.641 1 98.81 55 ASP B N 1
ATOM 1458 C CA . ASP B 1 55 ? -8.828 6.133 -11.344 1 98.81 55 ASP B CA 1
ATOM 1459 C C . ASP B 1 55 ? -9.602 4.824 -11.203 1 98.81 55 ASP B C 1
ATOM 1461 O O . ASP B 1 55 ? -9.547 4.176 -10.156 1 98.81 55 ASP B O 1
ATOM 1465 N N . GLU B 1 56 ? -10.305 4.496 -12.258 1 98.69 56 GLU B N 1
ATOM 1466 C CA . GLU B 1 56 ? -11.109 3.283 -12.219 1 98.69 56 GLU B CA 1
ATOM 1467 C C . GLU B 1 56 ? -10.25 2.051 -11.961 1 98.69 56 GLU B C 1
ATOM 1469 O O . GLU B 1 56 ? -10.609 1.192 -11.148 1 98.69 56 GLU B O 1
ATOM 1474 N N . THR B 1 57 ? -9.086 1.936 -12.617 1 98.88 57 THR B N 1
ATOM 1475 C CA . THR B 1 57 ? -8.172 0.808 -12.445 1 98.88 57 THR B CA 1
ATOM 1476 C C . THR B 1 57 ? -7.574 0.799 -11.047 1 98.88 57 THR B C 1
ATOM 1478 O O . THR B 1 57 ? -7.414 -0.263 -10.438 1 98.88 57 THR B O 1
ATOM 1481 N N . ALA B 1 58 ? -7.258 2 -10.555 1 98.88 58 ALA B N 1
ATOM 1482 C CA . ALA B 1 58 ? -6.723 2.111 -9.195 1 98.88 58 ALA B CA 1
ATOM 1483 C C . ALA B 1 58 ? -7.715 1.57 -8.172 1 98.88 58 ALA B C 1
ATOM 1485 O O . ALA B 1 58 ? -7.344 0.778 -7.301 1 98.88 58 ALA B O 1
ATOM 1486 N N . GLY B 1 59 ? -8.953 2.033 -8.289 1 98.88 59 GLY B N 1
ATOM 1487 C CA . GLY B 1 59 ? -9.977 1.549 -7.375 1 98.88 59 GLY B CA 1
ATOM 1488 C C . GLY B 1 59 ? -10.164 0.044 -7.43 1 98.88 59 GLY B C 1
ATOM 1489 O O . GLY B 1 59 ? -10.211 -0.619 -6.395 1 98.88 59 GLY B O 1
ATOM 1490 N N . LYS B 1 60 ? -10.219 -0.513 -8.633 1 98.94 60 LYS B N 1
ATOM 1491 C CA . LYS B 1 60 ? -10.383 -1.953 -8.812 1 98.94 60 LYS B CA 1
ATOM 1492 C C . LYS B 1 60 ? -9.195 -2.715 -8.234 1 98.94 60 LYS B C 1
ATOM 1494 O O . LYS B 1 60 ? -9.359 -3.812 -7.691 1 98.94 60 LYS B O 1
ATOM 1499 N N . ALA B 1 61 ? -7.996 -2.172 -8.375 1 98.94 61 ALA B N 1
ATOM 1500 C CA . ALA B 1 61 ? -6.793 -2.822 -7.871 1 98.94 61 ALA B CA 1
ATOM 1501 C C . ALA B 1 61 ? -6.859 -2.996 -6.355 1 98.94 61 ALA B C 1
ATOM 1503 O O . ALA B 1 61 ? -6.5 -4.051 -5.828 1 98.94 61 ALA B O 1
ATOM 1504 N N . MET B 1 62 ? -7.305 -1.95 -5.641 1 98.94 62 MET B N 1
ATOM 1505 C CA . MET B 1 62 ? -7.348 -2.027 -4.184 1 98.94 62 MET B CA 1
ATOM 1506 C C . MET B 1 62 ? -8.43 -2.998 -3.723 1 98.94 62 MET B C 1
ATOM 1508 O O . MET B 1 62 ? -8.258 -3.703 -2.727 1 98.94 62 MET B O 1
ATOM 1512 N N . ILE B 1 63 ? -9.57 -2.979 -4.414 1 98.94 63 ILE B N 1
ATOM 1513 C CA . ILE B 1 63 ? -10.617 -3.941 -4.094 1 98.94 63 ILE B CA 1
ATOM 1514 C C . ILE B 1 63 ? -10.094 -5.359 -4.289 1 98.94 63 ILE B C 1
ATOM 1516 O O . ILE B 1 63 ? -10.305 -6.23 -3.441 1 98.94 63 ILE B O 1
ATOM 1520 N N . LEU B 1 64 ? -9.391 -5.578 -5.371 1 98.94 64 LEU B N 1
ATOM 1521 C CA . LEU B 1 64 ? -8.781 -6.883 -5.621 1 98.94 64 LEU B CA 1
ATOM 1522 C C . LEU B 1 64 ? -7.754 -7.219 -4.547 1 98.94 64 LEU B C 1
ATOM 1524 O O . LEU B 1 64 ? -7.684 -8.359 -4.082 1 98.94 64 LEU B O 1
ATOM 1528 N N . ALA B 1 65 ? -6.945 -6.262 -4.16 1 98.94 65 ALA B N 1
ATOM 1529 C CA . ALA B 1 65 ? -5.965 -6.473 -3.1 1 98.94 65 ALA B CA 1
ATOM 1530 C C . ALA B 1 65 ? -6.637 -6.961 -1.82 1 98.94 65 ALA B C 1
ATOM 1532 O O . ALA B 1 65 ? -6.145 -7.883 -1.166 1 98.94 65 ALA B O 1
ATOM 1533 N N . LYS B 1 66 ? -7.754 -6.336 -1.504 1 98.94 66 LYS B N 1
ATOM 1534 C CA . LYS B 1 66 ? -8.508 -6.746 -0.325 1 98.94 66 LYS B CA 1
ATOM 1535 C C . LYS B 1 66 ? -8.93 -8.211 -0.42 1 98.94 66 LYS B C 1
ATOM 1537 O O . LYS B 1 66 ? -8.727 -8.984 0.521 1 98.94 66 LYS B O 1
ATOM 1542 N N . HIS B 1 67 ? -9.469 -8.555 -1.541 1 98.81 67 HIS B N 1
ATOM 1543 C CA . HIS B 1 67 ? -9.945 -9.922 -1.722 1 98.81 67 HIS B CA 1
ATOM 1544 C C . HIS B 1 67 ? -8.797 -10.922 -1.7 1 98.81 67 HIS B C 1
ATOM 1546 O O . HIS B 1 67 ? -8.898 -11.977 -1.073 1 98.81 67 HIS B O 1
ATOM 1552 N N . MET B 1 68 ? -7.73 -10.617 -2.336 1 98.75 68 MET B N 1
ATOM 1553 C CA . MET B 1 68 ? -6.574 -11.508 -2.381 1 98.75 68 MET B CA 1
ATOM 1554 C C . MET B 1 68 ? -5.922 -11.617 -1.008 1 98.75 68 MET B C 1
ATOM 1556 O O . MET B 1 68 ? -5.469 -12.695 -0.619 1 98.75 68 MET B O 1
ATOM 1560 N N . ALA B 1 69 ? -5.816 -10.469 -0.307 1 98.81 69 ALA B N 1
ATOM 1561 C CA . ALA B 1 69 ? -5.273 -10.492 1.049 1 98.81 69 ALA B CA 1
ATOM 1562 C C . ALA B 1 69 ? -6.059 -11.453 1.936 1 98.81 69 ALA B C 1
ATOM 1564 O O . ALA B 1 69 ? -5.473 -12.219 2.703 1 98.81 69 ALA B O 1
ATOM 1565 N N . THR B 1 70 ? -7.383 -11.383 1.839 1 98.56 70 THR B N 1
ATOM 1566 C CA . THR B 1 70 ? -8.25 -12.266 2.613 1 98.56 70 THR B CA 1
ATOM 1567 C C . THR B 1 70 ? -7.992 -13.727 2.252 1 98.56 70 THR B C 1
ATOM 1569 O O . THR B 1 70 ? -7.844 -14.57 3.135 1 98.56 70 THR B O 1
ATOM 1572 N N . ARG B 1 71 ? -7.926 -14.023 0.961 1 98.25 71 ARG B N 1
ATOM 1573 C CA . ARG B 1 71 ? -7.699 -15.383 0.493 1 98.25 71 ARG B CA 1
ATOM 1574 C C . ARG B 1 71 ? -6.344 -15.906 0.959 1 98.25 71 ARG B C 1
ATOM 1576 O O . ARG B 1 71 ? -6.234 -17.047 1.424 1 98.25 71 ARG B O 1
ATOM 1583 N N . LEU B 1 72 ? -5.301 -15.117 0.815 1 98.56 72 LEU B N 1
ATOM 1584 C CA . LEU B 1 72 ? -3.951 -15.516 1.202 1 98.56 72 LEU B CA 1
ATOM 1585 C C . LEU B 1 72 ? -3.859 -15.727 2.709 1 98.56 72 LEU B C 1
ATOM 1587 O O . LEU B 1 72 ? -3.266 -16.703 3.166 1 98.56 72 LEU B O 1
ATOM 1591 N N . ARG B 1 73 ? -4.418 -14.766 3.445 1 98.25 73 ARG B N 1
ATOM 1592 C CA . ARG B 1 73 ? -4.43 -14.906 4.898 1 98.25 73 ARG B CA 1
ATOM 1593 C C . ARG B 1 73 ? -5.098 -16.219 5.316 1 98.25 73 ARG B C 1
ATOM 1595 O O . ARG B 1 73 ? -4.543 -16.969 6.113 1 98.25 73 ARG B O 1
ATOM 1602 N N . ASP B 1 74 ? -6.305 -16.484 4.777 1 97.81 74 ASP B N 1
ATOM 1603 C CA . ASP B 1 74 ? -7.078 -17.656 5.16 1 97.81 74 ASP B CA 1
ATOM 1604 C C . ASP B 1 74 ? -6.387 -18.938 4.711 1 97.81 74 ASP B C 1
ATOM 1606 O O . ASP B 1 74 ? -6.414 -19.953 5.422 1 97.81 74 ASP B O 1
ATOM 1610 N N . GLY B 1 75 ? -5.812 -18.953 3.543 1 98.12 75 GLY B N 1
ATOM 1611 C CA . GLY B 1 75 ? -5.191 -20.141 2.979 1 98.12 75 GLY B CA 1
ATOM 1612 C C . GLY B 1 75 ? -3.848 -20.469 3.602 1 98.12 75 GLY B C 1
ATOM 1613 O O . GLY B 1 75 ? -3.49 -21.641 3.746 1 98.12 75 GLY B O 1
ATOM 1614 N N . LEU B 1 76 ? -3.074 -19.422 3.967 1 98.31 76 LEU B N 1
ATOM 1615 C CA . LEU B 1 76 ? -1.705 -19.625 4.43 1 98.31 76 LEU B CA 1
ATOM 1616 C C . LEU B 1 76 ? -1.608 -19.438 5.941 1 98.31 76 LEU B C 1
ATOM 1618 O O . LEU B 1 76 ? -0.573 -19.734 6.543 1 98.31 76 LEU B O 1
ATOM 1622 N N . HIS B 1 77 ? -2.658 -18.875 6.555 1 98.12 77 HIS B N 1
ATOM 1623 C CA . HIS B 1 77 ? -2.715 -18.641 7.992 1 98.12 77 HIS B CA 1
ATOM 1624 C C . HIS B 1 77 ? -1.567 -17.75 8.445 1 98.12 77 HIS B C 1
ATOM 1626 O O . HIS B 1 77 ? -0.89 -18.047 9.43 1 98.12 77 HIS B O 1
ATOM 1632 N N . CYS B 1 78 ? -1.324 -16.766 7.672 1 98.56 78 CYS B N 1
ATOM 1633 C CA . CYS B 1 78 ? -0.279 -15.812 8.047 1 98.56 78 CYS B CA 1
ATOM 1634 C C . CYS B 1 78 ? -0.716 -14.961 9.227 1 98.56 78 CYS B C 1
ATOM 1636 O O . CYS B 1 78 ? -1.906 -14.891 9.547 1 98.56 78 CYS B O 1
ATOM 1638 N N . ASP B 1 79 ? 0.214 -14.227 9.906 1 98.56 79 ASP B N 1
ATOM 1639 C CA . ASP B 1 79 ? -0.016 -13.516 11.164 1 98.56 79 ASP B CA 1
ATOM 1640 C C . ASP B 1 79 ? -0.331 -12.047 10.922 1 98.56 79 ASP B C 1
ATOM 1642 O O . ASP B 1 79 ? -0.805 -11.344 11.82 1 98.56 79 ASP B O 1
ATOM 1646 N N . GLY B 1 80 ? -0.084 -11.578 9.742 1 98.62 80 GLY B N 1
ATOM 1647 C CA . GLY B 1 80 ? -0.288 -10.211 9.297 1 98.62 80 GLY B CA 1
ATOM 1648 C C . GLY B 1 80 ? -0.148 -10.039 7.793 1 98.62 80 GLY B C 1
ATOM 1649 O O . GLY B 1 80 ? 0.001 -11.023 7.066 1 98.62 80 GLY B O 1
ATOM 1650 N N . PHE B 1 81 ? -0.257 -8.82 7.312 1 98.88 81 PHE B N 1
ATOM 1651 C CA . PHE B 1 81 ? -0.266 -8.641 5.867 1 98.88 81 PHE B CA 1
ATOM 1652 C C . PHE B 1 81 ? 0.077 -7.199 5.504 1 98.88 81 PHE B C 1
ATOM 1654 O O . PHE B 1 81 ? -0.463 -6.258 6.09 1 98.88 81 PHE B O 1
ATOM 1661 N N . ASN B 1 82 ? 1.006 -7.008 4.605 1 98.94 82 ASN B N 1
ATOM 1662 C CA . ASN B 1 82 ? 1.29 -5.684 4.066 1 98.94 82 ASN B CA 1
ATOM 1663 C C . ASN B 1 82 ? 0.832 -5.559 2.615 1 98.94 82 ASN B C 1
ATOM 1665 O O . ASN B 1 82 ? 0.977 -6.5 1.831 1 98.94 82 ASN B O 1
ATOM 1669 N N . ILE B 1 83 ? 0.235 -4.5 2.24 1 98.94 83 ILE B N 1
ATOM 1670 C CA . ILE B 1 83 ? 0.021 -4.062 0.865 1 98.94 83 ILE B CA 1
ATOM 1671 C C . ILE B 1 83 ? 0.919 -2.865 0.559 1 98.94 83 ILE B C 1
ATOM 1673 O O . ILE B 1 83 ? 0.873 -1.852 1.259 1 98.94 83 ILE B O 1
ATOM 1677 N N . VAL B 1 84 ? 1.8 -2.984 -0.469 1 98.94 84 VAL B N 1
ATOM 1678 C CA . VAL B 1 84 ? 2.812 -1.968 -0.734 1 98.94 84 VAL B CA 1
ATOM 1679 C C . VAL B 1 84 ? 2.818 -1.617 -2.221 1 98.94 84 VAL B C 1
ATOM 1681 O O . VAL B 1 84 ? 2.754 -2.506 -3.074 1 98.94 84 VAL B O 1
ATOM 1684 N N . GLN B 1 85 ? 2.832 -0.433 -2.549 1 98.94 85 GLN B N 1
ATOM 1685 C CA . GLN B 1 85 ? 2.949 0.082 -3.908 1 98.94 85 GLN B CA 1
ATOM 1686 C C . GLN B 1 85 ? 4.047 1.137 -4.008 1 98.94 85 GLN B C 1
ATOM 1688 O O . GLN B 1 85 ? 4.035 2.121 -3.266 1 98.94 85 GLN B O 1
ATOM 1693 N N . ASN B 1 86 ? 5.004 0.928 -4.875 1 98.81 86 ASN B N 1
ATOM 1694 C CA . ASN B 1 86 ? 6.207 1.747 -4.996 1 98.81 86 ASN B CA 1
ATOM 1695 C C . ASN B 1 86 ? 6.191 2.58 -6.277 1 98.81 86 ASN B C 1
ATOM 1697 O O . ASN B 1 86 ? 5.832 2.08 -7.344 1 98.81 86 ASN B O 1
ATOM 1701 N N . ASN B 1 87 ? 6.582 3.822 -6.203 1 98.81 87 ASN B N 1
ATOM 1702 C CA . ASN B 1 87 ? 6.684 4.719 -7.348 1 98.81 87 ASN B CA 1
ATOM 1703 C C . ASN B 1 87 ? 8.062 5.367 -7.43 1 98.81 87 ASN B C 1
ATOM 1705 O O . ASN B 1 87 ? 8.406 6.215 -6.602 1 98.81 87 ASN B O 1
ATOM 1709 N N . GLY B 1 88 ? 8.812 4.988 -8.414 1 98.25 88 GLY B N 1
ATOM 1710 C CA . GLY B 1 88 ? 10.164 5.496 -8.586 1 98.25 88 GLY B CA 1
ATOM 1711 C C . GLY B 1 88 ? 11.227 4.594 -7.988 1 98.25 88 GLY B C 1
ATOM 1712 O O . GLY B 1 88 ? 10.961 3.879 -7.02 1 98.25 88 GLY B O 1
ATOM 1713 N N . GLU B 1 89 ? 12.461 4.703 -8.516 1 97.56 89 GLU B N 1
ATOM 1714 C CA . GLU B 1 89 ? 13.57 3.832 -8.125 1 97.56 89 GLU B CA 1
ATOM 1715 C C . GLU B 1 89 ? 13.906 3.986 -6.645 1 97.56 89 GLU B C 1
ATOM 1717 O O . GLU B 1 89 ? 14.148 2.996 -5.953 1 97.56 89 GLU B O 1
ATOM 1722 N N . ILE B 1 90 ? 13.883 5.168 -6.148 1 97.81 90 ILE B N 1
ATOM 1723 C CA . ILE B 1 90 ? 14.273 5.445 -4.77 1 97.81 90 ILE B CA 1
ATOM 1724 C C . ILE B 1 90 ? 13.266 4.805 -3.812 1 97.81 90 ILE B C 1
ATOM 1726 O O . ILE B 1 90 ? 13.594 4.523 -2.658 1 97.81 90 ILE B O 1
ATOM 1730 N N . ALA B 1 91 ? 12.055 4.594 -4.27 1 98.25 91 ALA B N 1
ATOM 1731 C CA . ALA B 1 91 ? 11.008 3.98 -3.459 1 98.25 91 ALA B CA 1
ATOM 1732 C C . ALA B 1 91 ? 11.031 2.461 -3.598 1 98.25 91 ALA B C 1
ATOM 1734 O O . ALA B 1 91 ? 10.164 1.77 -3.049 1 98.25 91 ALA B O 1
ATOM 1735 N N . GLY B 1 92 ? 11.984 1.956 -4.402 1 97.25 92 GLY B N 1
ATOM 1736 C CA . GLY B 1 92 ? 12.125 0.515 -4.531 1 97.25 92 GLY B CA 1
ATOM 1737 C C . GLY B 1 92 ? 11.477 -0.038 -5.785 1 97.25 92 GLY B C 1
ATOM 1738 O O . GLY B 1 92 ? 11.406 -1.255 -5.969 1 97.25 92 GLY B O 1
ATOM 1739 N N . GLN B 1 93 ? 10.984 0.819 -6.633 1 97.62 93 GLN B N 1
ATOM 1740 C CA . GLN B 1 93 ? 10.414 0.337 -7.891 1 97.62 93 GLN B CA 1
ATOM 1741 C C . GLN B 1 93 ? 11.516 -0.038 -8.883 1 97.62 93 GLN B C 1
ATOM 1743 O O . GLN B 1 93 ? 12.328 0.807 -9.266 1 97.62 93 GLN B O 1
ATOM 1748 N N . THR B 1 94 ? 11.484 -1.293 -9.305 1 96.31 94 THR B N 1
ATOM 1749 C CA . THR B 1 94 ? 12.523 -1.762 -10.227 1 96.31 94 THR B CA 1
ATOM 1750 C C . THR B 1 94 ? 11.922 -2.117 -11.578 1 96.31 94 THR B C 1
ATOM 1752 O O . THR B 1 94 ? 12.641 -2.236 -12.57 1 96.31 94 THR B O 1
ATOM 1755 N N . VAL B 1 95 ? 10.688 -2.479 -11.672 1 97.5 95 VAL B N 1
ATOM 1756 C CA . VAL B 1 95 ? 9.922 -2.66 -12.898 1 97.5 95 VAL B CA 1
ATOM 1757 C C . VAL B 1 95 ? 8.914 -1.529 -13.047 1 97.5 95 VAL B C 1
ATOM 1759 O O . VAL B 1 95 ? 8.078 -1.312 -12.172 1 97.5 95 VAL B O 1
ATOM 1762 N N . PHE B 1 96 ? 9.055 -0.806 -14.117 1 98.06 96 PHE B N 1
ATOM 1763 C CA . PHE B 1 96 ? 8.219 0.379 -14.281 1 98.06 96 PHE B CA 1
ATOM 1764 C C . PHE B 1 96 ? 6.91 0.027 -14.977 1 98.06 96 PHE B C 1
ATOM 1766 O O . PHE B 1 96 ? 6.633 0.519 -16.078 1 98.06 96 PHE B O 1
ATOM 1773 N N . HIS B 1 97 ? 6.203 -0.761 -14.422 1 98.69 97 HIS B N 1
ATOM 1774 C CA . HIS B 1 97 ? 4.816 -1.187 -14.57 1 98.69 97 HIS B CA 1
ATOM 1775 C C . HIS B 1 97 ? 4.105 -1.22 -13.219 1 98.69 97 HIS B C 1
ATOM 1777 O O . HIS B 1 97 ? 4.508 -1.96 -12.32 1 98.69 97 HIS B O 1
ATOM 1783 N N . PHE B 1 98 ? 3.133 -0.336 -13.125 1 98.75 98 PHE B N 1
ATOM 1784 C CA . PHE B 1 98 ? 2.422 -0.311 -11.852 1 98.75 98 PHE B CA 1
ATOM 1785 C C . PHE B 1 98 ? 2.152 -1.726 -11.359 1 98.75 98 PHE B C 1
ATOM 1787 O O . PHE B 1 98 ? 1.717 -2.588 -12.125 1 98.75 98 PHE B O 1
ATOM 1794 N N . HIS B 1 99 ? 2.453 -2.004 -10.133 1 98.88 99 HIS B N 1
ATOM 1795 C CA . HIS B 1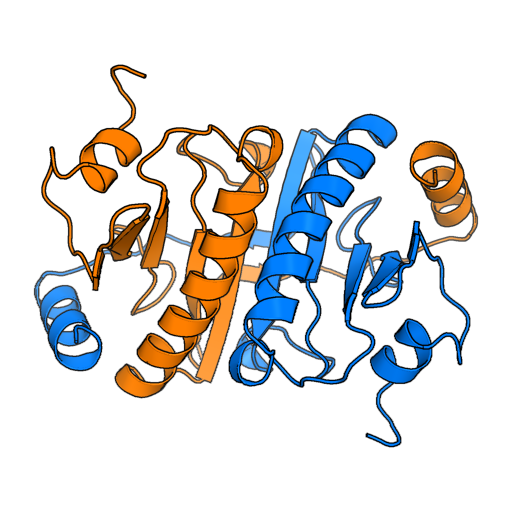 99 ? 2.059 -3.24 -9.469 1 98.88 99 HIS B CA 1
ATOM 1796 C C . HIS B 1 99 ? 1.957 -3.043 -7.957 1 98.88 99 HIS B C 1
ATOM 1798 O O . HIS B 1 99 ? 2.625 -2.174 -7.391 1 98.88 99 HIS B O 1
ATOM 1804 N N . MET B 1 100 ? 1.123 -3.824 -7.309 1 98.88 100 MET B N 1
ATOM 1805 C CA . MET B 1 100 ? 0.965 -3.826 -5.855 1 98.88 100 MET B CA 1
ATOM 1806 C C . MET B 1 100 ? 1.53 -5.105 -5.25 1 98.88 100 MET B C 1
ATOM 1808 O O . MET B 1 100 ? 1.24 -6.207 -5.727 1 98.88 100 MET B O 1
ATOM 1812 N N . HIS B 1 101 ? 2.359 -4.922 -4.258 1 98.94 101 HIS B N 1
ATOM 1813 C CA . HIS B 1 101 ? 2.883 -6.047 -3.494 1 98.94 101 HIS B CA 1
ATOM 1814 C C . HIS B 1 101 ? 1.899 -6.488 -2.416 1 98.94 101 HIS B C 1
ATOM 1816 O O . HIS B 1 101 ? 1.438 -5.668 -1.618 1 98.94 101 HIS B O 1
ATOM 1822 N N . LEU B 1 102 ? 1.546 -7.695 -2.41 1 98.94 102 LEU B N 1
ATOM 1823 C CA . LEU B 1 102 ? 0.816 -8.383 -1.351 1 98.94 102 LEU B CA 1
ATOM 1824 C C . LEU B 1 102 ? 1.749 -9.273 -0.539 1 98.94 102 LEU B C 1
ATOM 1826 O O . LEU B 1 102 ? 2.215 -10.305 -1.033 1 98.94 102 LEU B O 1
ATOM 1830 N N . ILE B 1 103 ? 1.991 -8.906 0.714 1 98.94 103 ILE B N 1
ATOM 1831 C CA . ILE B 1 103 ? 3.068 -9.578 1.439 1 98.94 103 ILE B CA 1
ATOM 1832 C C . ILE B 1 103 ? 2.529 -10.156 2.744 1 98.94 103 ILE B C 1
ATOM 1834 O O . ILE B 1 103 ? 2.348 -9.43 3.727 1 98.94 103 ILE B O 1
ATOM 1838 N N . PRO B 1 104 ? 2.287 -11.445 2.795 1 98.88 104 PRO B N 1
ATOM 1839 C CA . PRO B 1 104 ? 1.972 -12.078 4.078 1 98.88 104 PRO B CA 1
ATOM 1840 C C . PRO B 1 104 ? 3.104 -11.945 5.094 1 98.88 104 PRO B C 1
ATOM 1842 O O . PRO B 1 104 ? 4.277 -12.031 4.73 1 98.88 104 PRO B O 1
ATOM 1845 N N . ARG B 1 105 ? 2.742 -11.805 6.344 1 98.75 105 ARG B N 1
ATOM 1846 C CA . ARG B 1 105 ? 3.727 -11.695 7.414 1 98.75 105 ARG B CA 1
ATOM 1847 C C . ARG B 1 105 ? 3.609 -12.859 8.391 1 98.75 105 ARG B C 1
ATOM 1849 O O . ARG B 1 105 ? 2.502 -13.312 8.695 1 98.75 105 ARG B O 1
ATOM 1856 N N . TYR B 1 106 ? 4.727 -13.273 8.875 1 98.5 106 TYR B N 1
ATOM 1857 C CA . TYR B 1 106 ? 4.836 -14.375 9.82 1 98.5 106 TYR B CA 1
ATOM 1858 C C . TYR B 1 106 ? 5.711 -13.992 11.008 1 98.5 106 TYR B C 1
ATOM 1860 O O . TYR B 1 106 ? 6.668 -13.227 10.859 1 98.5 106 TYR B O 1
ATOM 1868 N N . GLU B 1 107 ? 5.289 -14.523 12.156 1 97.69 107 GLU B N 1
ATOM 1869 C CA . GLU B 1 107 ? 6.195 -14.352 13.289 1 97.69 107 GLU B CA 1
ATOM 1870 C C . GLU B 1 107 ? 7.609 -14.797 12.938 1 97.69 107 GLU B C 1
ATOM 1872 O O . GLU B 1 107 ? 7.809 -15.898 12.43 1 97.69 107 GLU B O 1
ATOM 1877 N N . GLY B 1 108 ? 8.516 -13.883 13.094 1 96 108 GLY B N 1
ATOM 1878 C CA . GLY B 1 108 ? 9.914 -14.227 12.898 1 96 108 GLY B CA 1
ATOM 1879 C C . GLY B 1 108 ? 10.367 -14.055 11.461 1 96 108 GLY B C 1
ATOM 1880 O O . GLY B 1 108 ? 11.516 -14.352 11.125 1 96 108 GLY B O 1
ATOM 1881 N N . ASP B 1 109 ? 9.477 -13.594 10.609 1 97 109 ASP B N 1
ATOM 1882 C CA . ASP B 1 109 ? 9.945 -13.367 9.242 1 97 109 ASP B CA 1
ATOM 1883 C C . ASP B 1 109 ? 10.953 -12.227 9.188 1 97 109 ASP B C 1
ATOM 1885 O O . ASP B 1 109 ? 11.289 -11.633 10.219 1 97 109 ASP B O 1
ATOM 1889 N N . GLN B 1 110 ? 11.531 -11.977 8.031 1 93.75 110 GLN B N 1
ATOM 1890 C CA . GLN B 1 110 ? 12.609 -11 7.906 1 93.75 110 GLN B CA 1
ATOM 1891 C C . GLN B 1 110 ? 12.227 -9.883 6.934 1 93.75 110 GLN B C 1
ATOM 1893 O O . GLN B 1 110 ? 13.086 -9.367 6.215 1 93.75 110 GLN B O 1
ATOM 1898 N N . VAL B 1 111 ? 10.93 -9.672 6.801 1 97.25 111 VAL B N 1
ATOM 1899 C CA . VAL B 1 111 ? 10.477 -8.594 5.93 1 97.25 111 VAL B CA 1
ATOM 1900 C C . VAL B 1 111 ? 10.859 -7.242 6.531 1 97.25 111 VAL B C 1
ATOM 1902 O O . VAL B 1 111 ? 10.617 -6.992 7.715 1 97.25 111 VAL B O 1
ATOM 1905 N N . GLY B 1 112 ? 11.461 -6.324 5.797 1 94.25 112 GLY B N 1
ATOM 1906 C CA . GLY B 1 112 ? 12.016 -5.07 6.277 1 94.25 112 GLY B CA 1
ATOM 1907 C C . GLY B 1 112 ? 11.133 -3.871 5.98 1 94.25 112 GLY B C 1
ATOM 1908 O O . GLY B 1 112 ? 11.586 -2.887 5.398 1 94.25 112 GLY B O 1
ATOM 1909 N N . LEU B 1 113 ? 9.898 -3.863 6.324 1 95 113 LEU B N 1
ATOM 1910 C CA . LEU B 1 113 ? 8.969 -2.752 6.145 1 95 113 LEU B CA 1
ATOM 1911 C C . LEU B 1 113 ? 8.789 -1.979 7.449 1 95 113 LEU B C 1
ATOM 1913 O O . LEU B 1 113 ? 7.812 -2.195 8.172 1 95 113 LEU B O 1
ATOM 1917 N N . THR B 1 114 ? 9.773 -1.106 7.816 1 92.06 114 THR B N 1
ATOM 1918 C CA . THR B 1 114 ? 9.766 -0.297 9.031 1 92.06 114 THR B CA 1
ATOM 1919 C C . THR B 1 114 ? 10.445 1.046 8.789 1 92.06 114 THR B C 1
ATOM 1921 O O . THR B 1 114 ? 11.078 1.252 7.75 1 92.06 114 THR B O 1
ATOM 1924 N N . TRP B 1 115 ? 10.164 2.008 9.633 1 94.06 115 TRP B N 1
ATOM 1925 C CA . TRP B 1 115 ? 10.875 3.279 9.648 1 94.06 115 TRP B CA 1
ATOM 1926 C C . TRP B 1 115 ? 11.031 3.805 11.07 1 94.06 115 TRP B C 1
ATOM 1928 O O . TRP B 1 115 ? 10.328 3.363 11.977 1 94.06 115 TRP B O 1
ATOM 1938 N N . LYS B 1 116 ? 12.023 4.629 11.297 1 92.31 116 LYS B N 1
ATOM 1939 C C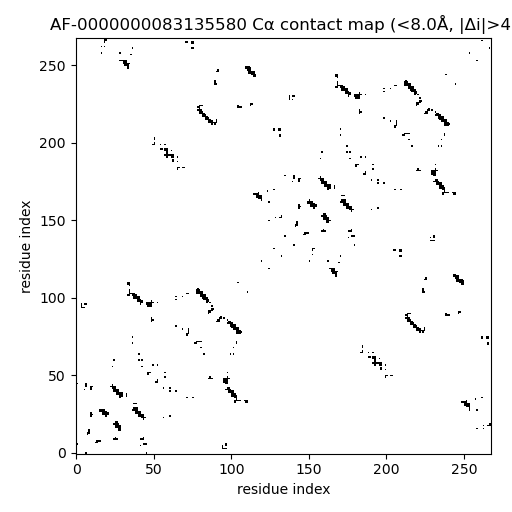A . LYS B 1 116 ? 12.141 5.359 12.555 1 92.31 116 LYS B CA 1
ATOM 1940 C C . LYS B 1 116 ? 11.289 6.621 12.539 1 92.31 116 LYS B C 1
ATOM 1942 O O . LYS B 1 116 ? 11.539 7.543 11.758 1 92.31 116 LYS B O 1
ATOM 1947 N N . PRO B 1 117 ? 10.336 6.656 13.438 1 95.56 117 PRO B N 1
ATOM 1948 C CA . PRO B 1 117 ? 9.477 7.84 13.422 1 95.56 117 PRO B CA 1
ATOM 1949 C C . PRO B 1 117 ? 10.234 9.125 13.719 1 95.56 117 PRO B C 1
ATOM 1951 O O . PRO B 1 117 ? 11.016 9.188 14.672 1 95.56 117 PRO B O 1
ATOM 1954 N N . GLY B 1 118 ? 9.992 10.109 12.891 1 96.69 118 GLY B N 1
ATOM 1955 C CA . GLY B 1 118 ? 10.461 11.453 13.172 1 96.69 118 GLY B CA 1
ATOM 1956 C C . GLY B 1 118 ? 9.477 12.273 13.984 1 96.69 118 GLY B C 1
ATOM 1957 O O . GLY B 1 118 ? 8.664 11.719 14.734 1 96.69 118 GLY B O 1
ATOM 1958 N N . GLU B 1 119 ? 9.711 13.609 13.82 1 96.62 119 GLU B N 1
ATOM 1959 C CA . GLU B 1 119 ? 8.805 14.539 14.484 1 96.62 119 GLU B CA 1
ATOM 1960 C C . GLU B 1 119 ? 8.273 15.586 13.508 1 96.62 119 GLU B C 1
ATOM 1962 O O . GLU B 1 119 ? 9.039 16.172 12.734 1 96.62 119 GLU B O 1
ATOM 1967 N N . LEU B 1 120 ? 7.008 15.766 13.523 1 97.75 120 LEU B N 1
ATOM 1968 C CA . LEU B 1 120 ? 6.398 16.828 12.734 1 97.75 120 LEU B CA 1
ATOM 1969 C C . LEU B 1 120 ? 6.449 18.156 13.484 1 97.75 120 LEU B C 1
ATOM 1971 O O . LEU B 1 120 ? 5.598 18.422 14.336 1 97.75 120 LEU B O 1
ATOM 1975 N N . THR B 1 121 ? 7.387 19.016 13.133 1 97.25 121 THR B N 1
ATOM 1976 C CA . THR B 1 121 ? 7.461 20.328 13.773 1 97.25 121 THR B CA 1
ATOM 1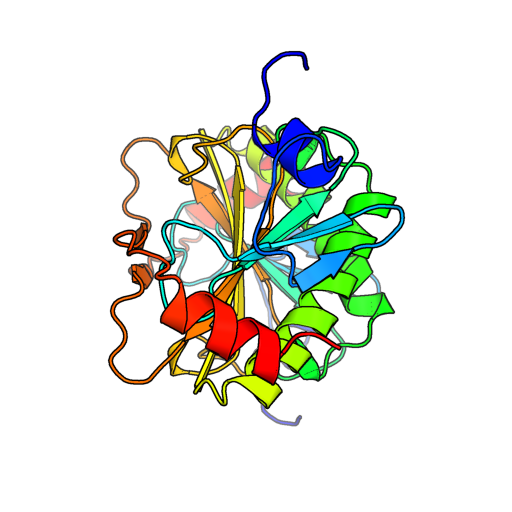977 C C . THR B 1 121 ? 6.402 21.266 13.203 1 97.25 121 THR B C 1
ATOM 1979 O O . THR B 1 121 ? 5.871 21.016 12.117 1 97.25 121 THR B O 1
ATOM 1982 N N . ASP B 1 122 ? 6.09 22.281 13.906 1 97.06 122 ASP B N 1
ATOM 1983 C CA . ASP B 1 122 ? 5.133 23.281 13.43 1 97.06 122 ASP B CA 1
ATOM 1984 C C . ASP B 1 122 ? 5.605 23.906 12.125 1 97.06 122 ASP B C 1
ATOM 1986 O O . ASP B 1 122 ? 4.797 24.188 11.234 1 97.06 122 ASP B O 1
ATOM 1990 N N . GLU B 1 123 ? 6.879 24.188 12.086 1 96.81 123 GLU B N 1
ATOM 1991 C CA . GLU B 1 123 ? 7.441 24.781 10.883 1 96.81 123 GLU B CA 1
ATOM 1992 C C . GLU B 1 123 ? 7.254 23.875 9.672 1 96.81 123 GLU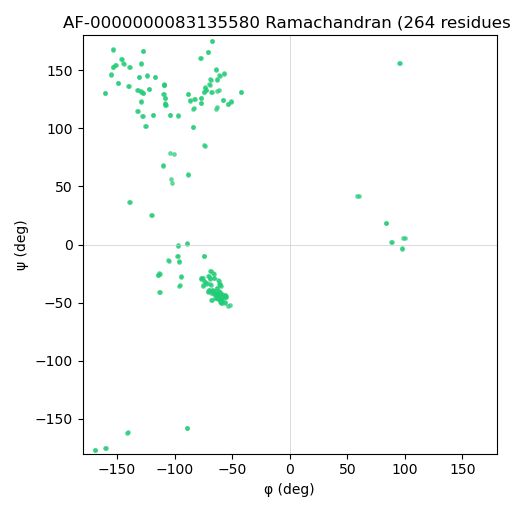 B C 1
ATOM 1994 O O . GLU B 1 123 ? 6.863 24.328 8.594 1 96.81 123 GLU B O 1
ATOM 1999 N N . MET B 1 124 ? 7.598 22.594 9.852 1 96.69 124 MET B N 1
ATOM 2000 C CA . MET B 1 124 ? 7.422 21.625 8.773 1 96.69 124 MET B CA 1
ATOM 2001 C C . MET B 1 124 ? 5.953 21.516 8.375 1 96.69 124 MET B C 1
ATOM 2003 O O . MET B 1 124 ? 5.633 21.484 7.184 1 96.69 124 MET B O 1
ATOM 2007 N N . LYS B 1 125 ? 5.141 21.422 9.391 1 97.31 125 LYS B N 1
ATOM 2008 C CA . LYS B 1 125 ? 3.699 21.359 9.172 1 97.31 125 LYS B CA 1
ATOM 2009 C C . LYS B 1 125 ? 3.223 22.531 8.305 1 97.31 125 LYS B C 1
ATOM 2011 O O . LYS B 1 125 ? 2.527 22.328 7.309 1 97.31 125 LYS B O 1
ATOM 2016 N N . GLU B 1 126 ? 3.541 23.703 8.656 1 96.62 126 GLU B N 1
ATOM 2017 C CA . GLU B 1 126 ? 3.107 24.906 7.949 1 96.62 126 GLU B CA 1
ATOM 2018 C C . GLU B 1 126 ? 3.654 24.938 6.523 1 96.62 126 GLU B C 1
ATOM 2020 O O . GLU B 1 126 ? 2.949 25.328 5.59 1 96.62 126 GLU B O 1
ATOM 2025 N N . GLU B 1 127 ? 4.852 24.578 6.426 1 96.94 127 GLU B N 1
ATOM 2026 C CA . GLU B 1 127 ? 5.465 24.531 5.102 1 96.94 127 GLU B CA 1
ATOM 2027 C C . GLU B 1 127 ? 4.723 23.578 4.18 1 96.94 127 GLU B C 1
ATOM 2029 O O . GLU B 1 127 ? 4.426 23.906 3.031 1 96.94 127 GLU B O 1
ATOM 2034 N N . ILE B 1 128 ? 4.484 22.344 4.664 1 97.56 128 ILE B N 1
ATOM 2035 C CA . ILE B 1 128 ? 3.828 21.312 3.857 1 97.56 128 ILE B CA 1
ATOM 2036 C C . ILE B 1 128 ? 2.41 21.766 3.51 1 97.56 128 ILE B C 1
ATOM 2038 O O . ILE B 1 128 ? 1.977 21.641 2.361 1 97.56 128 ILE B O 1
ATOM 2042 N N . LEU B 1 129 ? 1.685 22.281 4.504 1 96.81 129 LEU B N 1
ATOM 2043 C CA . LEU B 1 129 ? 0.315 22.719 4.273 1 96.81 129 LEU B CA 1
ATOM 2044 C C . LEU B 1 129 ? 0.272 23.828 3.223 1 96.81 129 LEU B C 1
ATOM 2046 O O . LEU B 1 129 ? -0.654 23.875 2.41 1 96.81 129 LEU B O 1
ATOM 2050 N N . ALA B 1 130 ? 1.272 24.688 3.201 1 95.81 130 ALA B N 1
ATOM 2051 C CA . ALA B 1 130 ? 1.342 25.797 2.242 1 95.81 130 ALA B CA 1
ATOM 2052 C C . ALA B 1 130 ? 1.587 25.281 0.829 1 95.81 130 ALA B C 1
ATOM 2054 O O . ALA B 1 130 ? 1.087 25.844 -0.144 1 95.81 130 ALA B O 1
ATOM 2055 N N . LYS B 1 131 ? 2.248 24.172 0.738 1 96.31 131 LYS B N 1
ATOM 2056 C CA . LYS B 1 131 ? 2.678 23.672 -0.565 1 96.31 131 LYS B CA 1
ATOM 2057 C C . LYS B 1 131 ? 1.67 22.672 -1.132 1 96.31 131 LYS B C 1
ATOM 2059 O O . LYS B 1 131 ? 1.594 22.484 -2.348 1 96.31 131 LYS B O 1
ATOM 2064 N N . VAL B 1 132 ? 0.985 22.031 -0.31 1 94.31 132 VAL B N 1
ATOM 2065 C CA . VAL B 1 132 ? 0.18 20.891 -0.747 1 94.31 132 VAL B CA 1
ATOM 2066 C C . VAL B 1 132 ? -1.303 21.219 -0.58 1 94.31 132 VAL B C 1
ATOM 2068 O O . VAL B 1 132 ? -2.135 20.766 -1.372 1 94.31 132 VAL B O 1
ATOM 2071 N N . LYS B 1 133 ? -1.649 21.859 0.502 1 81.62 133 LYS B N 1
ATOM 2072 C CA . LYS B 1 133 ? -3.061 22.062 0.819 1 81.62 133 LYS B CA 1
ATOM 2073 C C . LYS B 1 133 ? -3.744 22.922 -0.245 1 81.62 133 LYS B C 1
ATOM 2075 O O . LYS B 1 133 ? -3.178 23.906 -0.714 1 81.62 133 LYS B O 1
ATOM 2080 N N . ALA B 1 134 ? -4.824 22.25 -0.933 1 58.62 134 ALA B N 1
ATOM 2081 C CA . ALA B 1 134 ? -5.629 23 -1.9 1 58.62 134 ALA B CA 1
ATOM 2082 C C . ALA B 1 134 ? -6.434 24.094 -1.215 1 58.62 134 ALA B C 1
ATOM 2084 O O . ALA B 1 134 ? -6.766 23.984 -0.033 1 58.62 134 ALA B O 1
#

Organism: NCBI:txid40520

InterPro domains:
  IPR001310 Histidine triad (HIT) protein [PR00332] (5-21)
  IPR001310 Histidine triad (HIT) protein [PR00332] (26-44)
  IPR001310 Histidine triad (HIT) protein [PR00332] (93-103)
  IPR001310 Histidine triad (HIT) protein [PTHR46648] (2-131)
  IPR011146 HIT-like domain [PF01230] (12-107)
  IPR011146 HIT-like domain [PS51084] (5-112)
  IPR019808 Histidine triad, conserved site [PS00892] (86-104)
  IPR036265 HIT-like superfamily [G3DSA:3.30.428.10] (1-134)
  IPR036265 HIT-like superfamily [SSF54197] (2-131)
  IPR039384 HINT family [cd01277] (3-105)

Secondary structure (DSSP, 8-state):
-TT-HHHHHHTTSS---EEEE-SSEEEEE-SS-SSTT-EEEEESS--SSGGGS-HHHHHHHHHHHHHHHHHHHHHHT-SEEEEEEEESGGGT--S-S--EEEEEE-TT---EEE-------HHHHHHHHHHH--/-TT-HHHHHHTTSS---EEEE-SSEEEEE-SS-SSTT-EEEEESS--SSGGGS-HHHHHHHHHHHHHHHHHHHHHHT-SEEEEEEEESGGGT--S-S--EEEEEE-TT---EEE-------HHHHHHHHHHH--

Sequence (268 aa):
MENCIFCKIANGEIPSATLYEDEDFRVILDLGPASKGHALILPKAHAANIYELPDETAGKAMILAKHMATRLRDGLHCDGFNIVQNNGEIAGQTVFHFHMHLIPRYEGDQVGLTWKPGELTDEMKEEILAKVKAMENCIFCKIANGEIPSATLYEDEDFRVILDLGPASKGHALILPKAHAANIYELPDETAGKAMILAKHMATRLRDGLHCDGFNIVQNNGEIAGQTVFHFHMHLIPRYEGDQVGLTWKPGELTDEMKEEILAKVKA